Protein AF-A0A7H8J3D9-F1 (afdb_monomer)

Radius of gyration: 27.72 Å; Cα contacts (8 Å, |Δi|>4): 534; chains: 1; bounding box: 99×54×52 Å

Solvent-accessible surface area (backbone atoms only — not comparable to full-atom values): 15890 Å² total; per-residue (Å²): 130,86,87,78,90,86,88,86,89,82,89,83,82,89,87,87,91,86,90,86,82,91,79,92,74,83,78,74,76,79,81,71,72,76,77,73,76,80,74,81,46,65,36,34,67,53,35,40,74,48,38,51,74,49,56,79,69,60,81,36,54,57,26,36,16,42,33,37,72,86,79,69,31,38,29,58,33,73,80,68,76,42,60,32,26,47,38,47,52,58,54,48,51,51,24,46,46,47,52,28,53,76,71,73,50,77,80,49,74,64,56,49,53,28,50,49,41,21,52,20,69,60,34,66,68,34,41,54,49,51,35,56,74,42,62,36,43,70,33,40,37,51,35,26,60,64,51,66,21,86,67,40,47,53,12,71,97,78,39,57,41,54,17,33,29,31,42,65,33,52,44,34,51,50,45,34,39,76,46,85,93,36,81,47,50,72,67,50,17,51,50,54,49,52,36,26,54,54,45,39,79,94,57,63,62,28,47,45,65,37,24,78,50,79,70,89,30,32,26,44,37,53,14,59,46,70,38,91,90,74,67,23,18,30,29,30,21,36,34,41,30,29,36,94,95,38,47,32,42,42,30,32,44,33,38,52,17,81,39,65,68,59,23,45,53,51,35,21,52,51,33,31,33,42,48,53,43,47,51,49,58,72,70,70,57,100,78,123

Secondary structure (DSSP, 8-state):
---------------------------------PPPPPPP-B-HHHHHHHHHHHHHHHSSEEEEEEEETTT--EEEES-S-EE-TTTTHHHHHHHHHHHHHHTT-PPPHHHHHHHHHHHHS--HHHHHHHHHHTTTHHHHHHHHHHHT-SS-BPPGGG-GGG-EE-HHHHHHHHHHHHSTTSSS-HHHHHHHHHHHTT--GGG--GGGGGSSSSGGGEEEEEEEEE-TTTS-EEEEEEEEEEETTEEEEEEEEEE-BSSHHHHHHHHHHHHHHHHHHHHHHHHH-S--

Nearest PDB structures (foldseek):
  5gld-assembly1_A  TM=8.042E-01  e=4.727E-13  Burkholderia thailandensis
  4d2o-assembly1_A  TM=8.227E-01  e=1.451E-12  Citrobacter freundii
  6z24-assembly1_A  TM=7.858E-01  e=1.717E-12  Klebsiella pneumoniae
  4ye5-assembly2_B  TM=6.095E-01  e=2.087E-04  Bifidobacterium adolescentis ATCC 15703
  4ye5-assembly1_A  TM=5.599E-01  e=2.334E-04  Bifidobacterium adolescentis ATCC 15703

Mean predicted aligned error: 9.32 Å

Foldseek 3Di:
DDDDDDDDDDDDDDDDDDDDDDDDDPDPPPPPPPDPPPDQAECAVLLCVLCVVLVVPLQWAKKKWKAFPVRRHTYIDGKDKFQQFLQCLLLLLLLVQLVCVVVVHDDDPLLVVLNLCCFAVVDPVSSLVSCVVLVHFVSSVVSLVQLVQPAWGADPPRPRSRTMGINVSLVSSQCLLQHPPHSRDPVSSVSSQVSQLNHDPVQCAFLVLQAPDDRPQWGKGWGKDQDPVPRWMKTWMWIWGAHPNTIMTMTMTITGHNDRVSSRVSRSSSSNSSNVSVSCVVVPDPDD

Sequence (288 aa):
MRSQGYSRPVNGPTRSAAGGSEGGGVAREDGRRAVPPPRPRTLTGVLAQALDPVAGRSGAYFSVGLRDLRSGAVGVYGGGWYDTASIVKVGILAALLLTAQDEGRQLTAQEHAHADAMIRHSDNAAASALWRMIGGADGLDAAHRRLGLTETFGGEAGRWGLTRTTAADQLHLLSSVFEDGSALGEWSRRYIGTLMGRTADDQSWGVSAAADGTGAGFRLKNGWLPRSTTGLWDVNSIGQVTAGGRGYLVVVLSDGSPRMDTGVALVEEAARRAVAATTAALNGDAGW

pLDDT: mean 87.36, std 20.39, range [29.23, 98.94]

Structure (mmCIF, N/CA/C/O backbone):
data_AF-A0A7H8J3D9-F1
#
_entry.id   AF-A0A7H8J3D9-F1
#
loop_
_atom_site.group_PDB
_atom_site.id
_atom_site.type_symbol
_atom_site.label_atom_id
_atom_site.label_alt_id
_atom_site.label_comp_id
_atom_site.label_asym_id
_atom_site.label_entity_id
_atom_site.label_seq_id
_atom_site.pdbx_PDB_ins_code
_atom_site.Cartn_x
_atom_site.Cartn_y
_atom_site.Cartn_z
_atom_site.occupancy
_atom_site.B_iso_or_equiv
_atom_site.auth_seq_id
_atom_site.auth_comp_id
_atom_site.auth_asym_id
_atom_site.auth_atom_i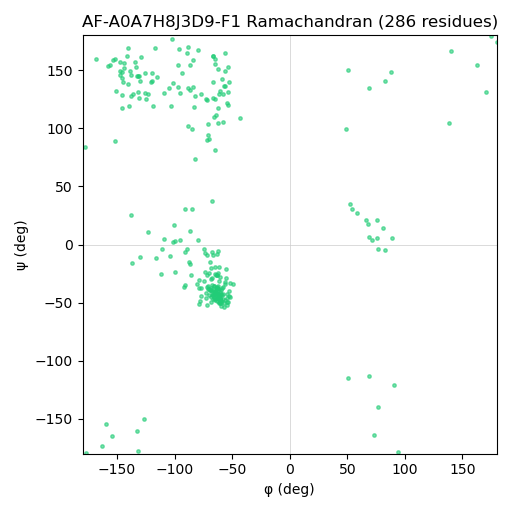d
_atom_site.pdbx_PDB_model_num
ATOM 1 N N . MET A 1 1 ? -79.640 -16.431 -2.563 1.00 42.22 1 MET A N 1
ATOM 2 C CA . MET A 1 1 ? -80.578 -16.051 -1.477 1.00 42.22 1 MET A CA 1
ATOM 3 C C . MET A 1 1 ? -80.221 -14.632 -1.025 1.00 42.22 1 MET A C 1
ATOM 5 O O . MET A 1 1 ? -79.043 -14.316 -1.049 1.00 42.22 1 MET A O 1
ATOM 9 N N . ARG A 1 2 ? -81.200 -13.714 -0.922 1.00 36.50 2 ARG A N 1
ATOM 10 C CA . ARG A 1 2 ? -81.608 -13.009 0.326 1.00 36.50 2 ARG A CA 1
ATOM 11 C C . ARG A 1 2 ? -80.418 -12.397 1.112 1.00 36.50 2 ARG A C 1
ATOM 13 O O . ARG A 1 2 ? -79.650 -13.159 1.674 1.00 36.50 2 ARG A O 1
ATOM 20 N N . SER A 1 3 ? -80.127 -11.087 0.997 1.00 33.03 3 SER A N 1
ATOM 21 C CA . SER A 1 3 ? -80.776 -9.902 1.651 1.00 33.03 3 SER A CA 1
ATOM 22 C C . SER A 1 3 ? -80.242 -9.643 3.076 1.00 33.03 3 SER A C 1
ATOM 24 O O . SER A 1 3 ? -80.068 -10.617 3.791 1.00 33.03 3 SER A O 1
ATOM 26 N N . GLN A 1 4 ? -80.007 -8.423 3.588 1.00 43.81 4 GLN A N 1
ATOM 27 C CA . GLN A 1 4 ? -80.339 -7.024 3.202 1.00 43.81 4 GLN A CA 1
ATOM 28 C C . GLN A 1 4 ? -79.237 -6.066 3.754 1.00 43.81 4 GLN A C 1
ATOM 30 O O . GLN A 1 4 ? -78.447 -6.511 4.574 1.00 43.81 4 GLN A O 1
ATOM 35 N N . GLY A 1 5 ? -79.037 -4.835 3.247 1.00 34.12 5 GLY A N 1
ATOM 36 C CA . GLY A 1 5 ? -79.581 -3.567 3.812 1.00 34.12 5 GLY A CA 1
ATOM 37 C C . GLY A 1 5 ? -78.645 -2.955 4.888 1.00 34.12 5 GLY A C 1
ATOM 38 O O . GLY A 1 5 ? -77.973 -3.710 5.569 1.00 34.12 5 GLY A O 1
ATOM 39 N N . TYR A 1 6 ? -78.501 -1.644 5.139 1.00 34.22 6 TYR A N 1
ATOM 40 C CA . TYR A 1 6 ? -79.058 -0.371 4.621 1.00 34.22 6 TYR A CA 1
ATOM 41 C C . TYR A 1 6 ? -78.155 0.770 5.218 1.00 34.22 6 TYR A C 1
ATOM 43 O O . TYR A 1 6 ? -77.504 0.511 6.223 1.00 34.22 6 TYR A O 1
ATOM 51 N N . SER A 1 7 ? -78.007 2.028 4.762 1.00 33.12 7 SER A N 1
ATOM 52 C CA . SER A 1 7 ? -78.581 2.829 3.661 1.00 33.12 7 SER A CA 1
ATOM 53 C C . SER A 1 7 ? -77.662 4.048 3.317 1.00 33.12 7 SER A C 1
ATOM 55 O O . SER A 1 7 ? -76.457 4.001 3.552 1.00 33.12 7 SER A O 1
ATOM 57 N N . ARG A 1 8 ? -78.216 5.141 2.758 1.00 37.47 8 ARG A N 1
ATOM 58 C CA . ARG A 1 8 ? -77.648 6.514 2.546 1.00 37.47 8 ARG A CA 1
ATOM 59 C C . ARG A 1 8 ? -78.723 7.550 3.033 1.00 37.47 8 ARG A C 1
ATOM 61 O O . ARG A 1 8 ? -79.592 7.061 3.758 1.00 37.47 8 ARG A O 1
ATOM 68 N N . PRO A 1 9 ? -78.806 8.880 2.709 1.00 56.19 9 PRO A N 1
ATOM 69 C CA . PRO A 1 9 ? -78.109 9.805 1.772 1.00 56.19 9 PRO A CA 1
ATOM 70 C C . PRO A 1 9 ? -77.560 11.080 2.500 1.00 56.19 9 PRO A C 1
ATOM 72 O O . PRO A 1 9 ? -77.161 10.917 3.644 1.00 56.19 9 PRO A O 1
ATOM 75 N N . VAL A 1 10 ? -77.386 12.323 1.993 1.00 40.22 10 VAL A N 1
ATOM 76 C CA . VAL A 1 10 ? -77.768 13.087 0.765 1.00 40.22 10 VAL A CA 1
ATOM 77 C C . VAL A 1 10 ? -76.778 14.256 0.509 1.00 40.22 10 VAL A C 1
ATOM 79 O O . VAL A 1 10 ? -76.265 14.789 1.479 1.00 40.22 10 VAL A O 1
ATOM 82 N N . ASN A 1 11 ? -76.648 14.690 -0.764 1.00 37.50 11 ASN A N 1
ATOM 83 C CA . ASN A 1 11 ? -76.382 16.057 -1.314 1.00 37.50 11 ASN A CA 1
ATOM 84 C C . ASN A 1 11 ? -75.197 16.922 -0.783 1.00 37.50 11 ASN A C 1
ATOM 86 O O . ASN A 1 11 ? -74.850 16.870 0.383 1.00 37.50 11 ASN A O 1
ATOM 90 N N . GLY A 1 12 ? -74.547 17.817 -1.548 1.00 32.47 12 GLY A N 1
ATOM 91 C CA . GLY A 1 12 ? -74.730 18.358 -2.917 1.00 32.47 12 GLY A CA 1
ATOM 92 C C . GLY A 1 12 ? -74.434 19.887 -2.931 1.00 32.47 12 GLY A C 1
ATOM 93 O O . GLY A 1 12 ? -74.404 20.452 -1.840 1.00 32.47 12 GLY A O 1
ATOM 94 N N . PRO A 1 13 ? -74.257 20.596 -4.078 1.00 48.72 13 PRO A N 1
ATOM 95 C CA . PRO A 1 13 ? -74.436 20.169 -5.472 1.00 48.72 13 PRO A CA 1
ATOM 96 C C . PRO A 1 13 ? -73.276 20.510 -6.459 1.00 48.72 13 PRO A C 1
ATOM 98 O O . PRO A 1 13 ? -72.247 21.079 -6.116 1.00 48.72 13 PRO A O 1
ATOM 101 N N . THR A 1 14 ? -73.519 20.146 -7.724 1.00 42.66 14 THR A N 1
ATOM 102 C CA . THR A 1 14 ? -72.814 20.466 -8.990 1.00 42.66 14 THR A CA 1
ATOM 103 C C . THR A 1 14 ? -72.691 21.985 -9.268 1.00 42.66 14 THR A C 1
ATOM 105 O O . THR A 1 14 ? -73.384 22.770 -8.630 1.00 42.66 14 THR A O 1
ATOM 108 N N . ARG A 1 15 ? -71.851 22.520 -10.178 1.00 38.22 15 ARG A N 1
ATOM 109 C CA . ARG A 1 15 ? -71.607 22.279 -11.637 1.00 38.22 15 ARG A CA 1
ATOM 110 C C . ARG A 1 15 ? -70.220 22.899 -12.022 1.00 38.22 15 ARG A C 1
ATOM 112 O O . ARG A 1 15 ? -69.532 23.338 -11.113 1.00 38.22 15 ARG A O 1
ATOM 119 N N . SER A 1 16 ? -69.692 23.009 -13.255 1.00 32.66 16 SER A N 1
ATOM 120 C CA . SER A 1 16 ? -70.135 22.791 -14.658 1.00 32.66 16 SER A CA 1
ATOM 121 C C . SER A 1 16 ? -68.910 22.472 -15.568 1.00 32.66 16 SER A C 1
ATOM 123 O O . SER A 1 16 ? -67.843 22.187 -15.033 1.00 32.66 16 SER A O 1
ATOM 125 N N . ALA A 1 17 ? -69.011 22.545 -16.912 1.00 40.81 17 ALA A N 1
ATOM 126 C CA . ALA A 1 17 ? -67.871 22.379 -17.844 1.00 40.81 17 ALA A CA 1
ATOM 127 C C . ALA A 1 17 ? -67.942 23.246 -19.132 1.00 40.81 17 ALA A C 1
ATOM 129 O O . ALA A 1 17 ? -69.032 23.432 -19.669 1.00 40.81 17 ALA A O 1
ATOM 130 N N . ALA A 1 18 ? -66.776 23.735 -19.596 1.00 36.62 18 ALA A N 1
ATOM 131 C CA . ALA A 1 18 ? -66.371 24.303 -20.912 1.00 36.62 18 ALA A CA 1
ATOM 132 C C . ALA A 1 18 ? -65.040 25.083 -20.692 1.00 36.62 18 ALA A C 1
ATOM 134 O O . ALA A 1 18 ? -64.805 25.526 -19.572 1.00 36.62 18 ALA A O 1
ATOM 135 N N . GLY A 1 19 ? -64.117 25.314 -21.635 1.00 31.08 19 GLY A N 1
ATOM 136 C CA . GLY A 1 19 ? -64.020 24.924 -23.049 1.00 31.08 19 GLY A CA 1
ATOM 137 C C . GLY A 1 19 ? -63.501 26.095 -23.906 1.00 31.08 19 GLY A C 1
ATOM 138 O O . GLY A 1 19 ? -64.270 27.013 -24.163 1.00 31.08 19 GLY A O 1
ATOM 139 N N . GLY A 1 20 ? -62.232 26.092 -24.344 1.00 29.23 20 GLY A N 1
ATOM 140 C CA . GLY A 1 20 ? -61.677 27.193 -25.156 1.00 29.23 20 GLY A CA 1
ATOM 141 C C . GLY A 1 20 ? -60.155 27.155 -25.374 1.00 29.23 20 GLY A C 1
ATOM 142 O O . GLY A 1 20 ? -59.387 26.978 -24.440 1.00 29.23 20 GLY A O 1
ATOM 143 N N . SER A 1 21 ? -59.764 27.317 -26.632 1.00 34.72 21 SER A N 1
ATOM 144 C CA . SER A 1 21 ? -58.439 27.263 -27.270 1.00 34.72 21 SER A CA 1
ATOM 145 C C . SER A 1 21 ? -57.360 28.281 -26.842 1.00 34.72 21 SER A C 1
ATOM 147 O O . SER A 1 21 ? -57.658 29.448 -26.623 1.00 34.72 21 SER A O 1
ATOM 149 N N . GLU A 1 22 ? -56.105 27.825 -26.973 1.00 37.34 22 GLU A N 1
ATOM 150 C CA . GLU A 1 22 ? -54.900 28.546 -27.449 1.00 37.34 22 GLU A CA 1
ATOM 151 C C . GLU A 1 22 ? -54.238 29.683 -26.634 1.00 37.34 22 GLU A C 1
ATOM 153 O O . GLU A 1 22 ? -54.844 30.642 -26.171 1.00 37.34 22 GLU A O 1
ATOM 158 N N . GLY A 1 23 ? -52.903 29.586 -26.559 1.00 33.09 23 GLY A N 1
ATOM 159 C CA . GLY A 1 23 ? -51.984 30.563 -25.969 1.00 33.09 23 GLY A CA 1
ATOM 160 C C . GLY A 1 23 ? -50.534 30.095 -26.143 1.00 33.09 23 GLY A C 1
ATOM 161 O O . GLY A 1 23 ? -49.986 29.417 -25.277 1.00 33.09 23 GLY A O 1
ATOM 162 N N . GLY A 1 24 ? -49.930 30.378 -27.302 1.00 38.84 24 GLY A N 1
ATOM 163 C CA . GLY A 1 24 ? -48.660 29.778 -27.733 1.00 38.84 24 GLY A CA 1
ATOM 164 C C . GLY A 1 24 ? -47.419 30.257 -26.969 1.00 38.84 24 GLY A C 1
ATOM 165 O O . GLY A 1 24 ? -46.748 31.195 -27.394 1.00 38.84 24 GLY A O 1
ATOM 166 N N . GLY A 1 25 ? -47.062 29.573 -25.880 1.00 33.00 25 GLY A N 1
ATOM 167 C CA . GLY A 1 25 ? -45.778 29.745 -25.196 1.00 33.00 25 GLY A CA 1
ATOM 168 C C . GLY A 1 25 ? -44.674 28.900 -25.836 1.00 33.00 25 GLY A C 1
ATOM 169 O O . GLY A 1 25 ? -44.570 27.710 -25.550 1.00 33.00 25 GLY A O 1
ATOM 170 N N . VAL A 1 26 ? -43.826 29.502 -26.679 1.00 38.72 26 VAL A N 1
ATOM 171 C CA . VAL A 1 26 ? -42.667 28.805 -27.270 1.00 38.72 26 VAL A CA 1
ATOM 172 C C . VAL A 1 26 ? -41.606 28.566 -26.195 1.00 38.72 26 VAL A C 1
ATOM 174 O O . VAL A 1 26 ? -40.760 29.425 -25.931 1.00 38.72 26 VAL A O 1
ATOM 177 N N . ALA A 1 27 ? -41.642 27.383 -25.582 1.00 41.09 27 ALA A N 1
ATOM 178 C CA . ALA A 1 27 ? -40.568 26.893 -24.733 1.00 41.09 27 ALA A CA 1
ATOM 179 C C . ALA A 1 27 ? -39.294 26.750 -25.578 1.00 41.09 27 ALA A C 1
ATOM 181 O O . ALA A 1 27 ? -39.157 25.830 -26.382 1.00 41.09 27 ALA A O 1
ATOM 182 N N . ARG A 1 28 ? -38.359 27.690 -25.414 1.00 38.91 28 ARG A N 1
ATOM 183 C CA . ARG A 1 28 ? -37.012 27.554 -25.967 1.00 38.91 28 ARG A CA 1
ATOM 184 C C . ARG A 1 28 ? -36.293 26.478 -25.165 1.00 38.91 28 ARG A C 1
ATOM 186 O O . ARG A 1 28 ? -35.852 26.747 -24.050 1.00 38.91 28 ARG A O 1
ATOM 193 N N . GLU A 1 29 ? -36.167 25.285 -25.736 1.00 43.03 29 GLU A N 1
ATOM 194 C CA . GLU A 1 29 ? -35.159 24.330 -25.287 1.00 43.03 29 GLU A CA 1
ATOM 195 C C . GLU A 1 29 ? -33.790 25.009 -25.431 1.00 43.03 29 GLU A C 1
ATOM 197 O O . GLU A 1 29 ? -33.300 25.223 -26.541 1.00 43.03 29 GLU A O 1
ATOM 202 N N . ASP A 1 30 ? -33.194 25.423 -24.309 1.00 45.97 30 ASP A N 1
ATOM 203 C CA . ASP A 1 30 ? -31.831 25.949 -24.295 1.00 45.97 30 ASP A CA 1
ATOM 204 C C . ASP A 1 30 ? -30.894 24.769 -24.569 1.00 45.97 30 ASP A C 1
ATOM 206 O O . ASP A 1 30 ? -30.521 24.027 -23.659 1.00 45.97 30 ASP A O 1
ATOM 210 N N . GLY A 1 31 ? -30.608 24.555 -25.860 1.00 41.53 31 GLY A N 1
ATOM 211 C CA . GLY A 1 31 ? -29.957 23.384 -26.457 1.00 41.53 31 GLY A CA 1
ATOM 212 C C . GLY A 1 31 ? -28.488 23.186 -26.080 1.00 41.53 31 GLY A C 1
ATOM 213 O O . GLY A 1 31 ? -27.677 22.760 -26.905 1.00 41.53 31 GLY A O 1
ATOM 214 N N . ARG A 1 32 ? -28.132 23.477 -24.827 1.00 50.28 32 ARG A N 1
ATOM 215 C CA . ARG A 1 32 ? -26.870 23.126 -24.183 1.00 50.28 32 ARG A CA 1
ATOM 216 C C . ARG A 1 32 ? -26.787 21.613 -24.063 1.00 50.28 32 ARG A C 1
ATOM 218 O O . ARG A 1 32 ? -27.044 21.038 -23.007 1.00 50.28 32 ARG A O 1
ATOM 225 N N . ARG A 1 33 ? -26.395 20.973 -25.166 1.00 45.38 33 ARG A N 1
ATOM 226 C CA . ARG A 1 33 ? -25.902 19.596 -25.197 1.00 45.38 33 ARG A CA 1
ATOM 227 C C . ARG A 1 33 ? -24.958 19.422 -24.012 1.00 45.38 33 ARG A C 1
ATOM 229 O O . ARG A 1 33 ? -23.878 20.012 -24.014 1.00 45.38 33 ARG A O 1
ATOM 236 N N . ALA A 1 34 ? -25.389 18.658 -23.008 1.00 45.72 34 ALA A N 1
ATOM 237 C CA . ALA A 1 34 ? -24.606 18.449 -21.801 1.00 45.72 34 ALA A CA 1
ATOM 238 C C . ALA A 1 34 ? -23.216 17.958 -22.212 1.00 45.72 34 ALA A C 1
ATOM 240 O O . ALA A 1 34 ? -23.093 16.944 -22.906 1.00 45.72 34 ALA A O 1
ATOM 241 N N . VAL A 1 35 ? -22.181 18.717 -21.844 1.00 47.09 35 VAL A N 1
ATOM 242 C CA . VAL A 1 35 ? -20.800 18.302 -22.084 1.00 47.09 35 VAL A CA 1
ATOM 243 C C . VAL A 1 35 ? -20.621 17.012 -21.285 1.00 47.09 35 VAL A C 1
ATOM 245 O O . VAL A 1 35 ? -20.805 17.052 -20.065 1.00 47.09 35 VAL A O 1
ATOM 248 N N . PRO A 1 36 ? -20.348 15.861 -21.931 1.00 47.59 36 PRO A N 1
ATOM 249 C CA . PRO A 1 36 ? -20.134 14.631 -21.188 1.00 47.59 36 PRO A CA 1
ATOM 250 C C . PRO A 1 36 ? -18.954 14.856 -20.234 1.00 47.59 36 PRO A C 1
ATOM 252 O O . PRO A 1 36 ? -18.003 15.544 -20.624 1.00 47.59 36 PRO A O 1
ATOM 255 N N . PRO A 1 37 ? -18.994 14.313 -19.003 1.00 47.91 37 PRO A N 1
ATOM 256 C CA . PRO A 1 37 ? -17.885 14.471 -18.072 1.00 47.91 37 PRO A CA 1
ATOM 257 C C . PRO A 1 37 ? -16.584 14.025 -18.758 1.00 47.91 37 PRO A C 1
ATOM 259 O O . PRO A 1 37 ? -16.610 13.045 -19.517 1.00 47.91 37 PRO A O 1
ATOM 262 N N . PRO A 1 38 ? -15.465 14.746 -18.550 1.00 50.72 38 PRO A N 1
ATOM 263 C CA . PRO A 1 38 ? -14.202 14.405 -19.190 1.00 50.72 38 PRO A CA 1
ATOM 264 C C . PRO A 1 38 ? -13.873 12.944 -18.889 1.00 50.72 38 PRO A C 1
ATOM 266 O O . PRO A 1 38 ? -13.983 12.499 -17.744 1.00 50.72 38 PRO A O 1
ATOM 269 N N . ARG A 1 39 ? -13.519 12.182 -19.931 1.00 50.75 39 ARG A N 1
ATOM 270 C CA . ARG A 1 39 ? -13.188 10.762 -19.772 1.00 50.75 39 ARG A CA 1
ATOM 271 C C . ARG A 1 39 ? -12.055 10.634 -18.744 1.00 50.75 39 ARG A C 1
ATOM 273 O O . ARG A 1 39 ? -11.106 11.416 -18.831 1.00 50.75 39 ARG A O 1
ATOM 280 N N . PRO A 1 40 ? -12.117 9.677 -17.799 1.00 57.53 40 PRO A N 1
ATOM 281 C CA . PRO A 1 40 ? -11.026 9.462 -16.860 1.00 57.53 40 PRO A CA 1
ATOM 282 C C . PRO A 1 40 ? -9.716 9.240 -17.618 1.00 57.53 40 PRO A C 1
ATOM 284 O O . PRO A 1 40 ? -9.620 8.321 -18.434 1.00 57.53 40 PRO A O 1
ATOM 287 N N . ARG A 1 41 ? -8.711 10.085 -17.363 1.00 71.50 41 ARG A N 1
ATOM 288 C CA . ARG A 1 41 ? -7.375 9.905 -17.940 1.00 71.50 41 ARG A CA 1
ATOM 289 C C . ARG A 1 41 ? -6.773 8.632 -17.362 1.00 71.50 41 ARG A C 1
ATOM 291 O O . ARG A 1 41 ? -6.460 8.570 -16.173 1.00 71.50 41 ARG A O 1
ATOM 298 N N . THR A 1 42 ? -6.648 7.609 -18.201 1.00 86.62 42 THR A N 1
ATOM 299 C CA . THR A 1 42 ? -6.043 6.339 -17.806 1.00 86.62 42 THR A CA 1
ATOM 300 C C . THR A 1 42 ? -4.531 6.389 -17.982 1.00 86.62 42 THR A C 1
ATOM 302 O O . THR A 1 42 ? -4.025 6.809 -19.020 1.00 86.62 42 THR A O 1
ATOM 305 N N . LEU A 1 43 ? -3.804 5.941 -16.961 1.00 92.81 43 LEU A N 1
ATOM 306 C CA . LEU A 1 43 ? -2.345 5.856 -16.985 1.00 92.81 43 LEU A CA 1
ATOM 307 C C . LEU A 1 43 ? -1.848 4.511 -17.537 1.00 92.81 43 LEU A C 1
ATOM 309 O O . LEU A 1 43 ? -0.648 4.338 -17.707 1.00 92.81 43 LEU A O 1
ATOM 313 N N . THR A 1 44 ? -2.736 3.559 -17.850 1.00 92.31 44 THR A N 1
ATOM 314 C CA . THR A 1 44 ? -2.374 2.179 -18.223 1.00 92.31 44 THR A CA 1
ATOM 315 C C . THR A 1 44 ? -1.374 2.103 -19.385 1.00 92.31 44 THR A C 1
ATOM 317 O O . THR A 1 44 ? -0.405 1.355 -19.297 1.00 92.31 44 THR A O 1
ATOM 320 N N . GLY A 1 45 ? -1.536 2.919 -20.435 1.00 94.12 45 GLY A N 1
ATOM 321 C CA . GLY A 1 45 ? -0.578 2.968 -21.552 1.00 94.12 45 GLY A CA 1
ATOM 322 C C . GLY A 1 45 ? 0.791 3.553 -21.171 1.00 94.12 45 GLY A C 1
ATOM 323 O O . GLY A 1 45 ? 1.821 3.049 -21.611 1.00 94.12 45 GLY A O 1
ATOM 324 N N . VAL A 1 46 ? 0.805 4.569 -20.300 1.00 96.19 46 VAL A N 1
ATOM 325 C CA . VAL A 1 46 ? 2.030 5.195 -19.767 1.00 96.19 46 VAL A CA 1
ATOM 326 C C . VAL A 1 46 ? 2.791 4.211 -18.874 1.00 96.19 46 VAL A C 1
ATOM 328 O O . VAL A 1 46 ? 4.010 4.090 -18.977 1.00 96.19 46 VAL A O 1
ATOM 331 N N . LEU A 1 47 ? 2.067 3.470 -18.029 1.00 98.06 47 LEU A N 1
ATOM 332 C CA . LEU A 1 47 ? 2.637 2.433 -17.173 1.00 98.06 47 LEU A CA 1
ATOM 333 C C . LEU A 1 47 ? 3.199 1.271 -18.002 1.00 98.06 47 LEU A C 1
ATOM 335 O O . LEU A 1 47 ? 4.329 0.867 -17.748 1.00 98.06 47 LEU A O 1
ATOM 339 N N . ALA A 1 48 ? 2.478 0.787 -19.020 1.00 97.38 48 ALA A N 1
ATOM 340 C CA . ALA A 1 48 ? 2.969 -0.269 -19.910 1.00 97.38 48 ALA A CA 1
ATOM 341 C C . ALA A 1 48 ? 4.291 0.120 -20.589 1.00 97.38 48 ALA A C 1
ATOM 343 O O . ALA A 1 48 ? 5.308 -0.546 -20.391 1.00 97.38 48 ALA A O 1
ATOM 344 N N . GLN A 1 49 ? 4.329 1.280 -21.258 1.00 97.25 49 GLN A N 1
ATOM 345 C CA . GLN A 1 49 ? 5.540 1.788 -21.912 1.00 97.25 49 GLN A CA 1
ATOM 346 C C . GLN A 1 49 ? 6.736 1.926 -20.947 1.00 97.25 49 GLN A C 1
ATOM 348 O O . GLN A 1 49 ? 7.885 1.720 -21.341 1.00 97.25 49 GLN A O 1
ATOM 353 N N . ALA A 1 50 ? 6.482 2.264 -19.679 1.00 98.06 50 ALA A N 1
ATOM 354 C CA . ALA A 1 50 ? 7.516 2.407 -18.658 1.00 98.06 50 ALA A CA 1
ATOM 355 C C . ALA A 1 50 ? 8.010 1.067 -18.074 1.00 98.06 50 ALA A C 1
ATOM 357 O O . ALA A 1 50 ? 9.172 0.982 -17.657 1.00 98.06 50 ALA A O 1
ATOM 358 N N . LEU A 1 51 ? 7.146 0.044 -18.022 1.00 98.62 51 LEU A N 1
ATOM 359 C CA . LEU A 1 51 ? 7.334 -1.178 -17.230 1.00 98.62 51 LEU A CA 1
ATOM 360 C C . LEU A 1 51 ? 7.567 -2.449 -18.060 1.00 98.62 51 LEU A C 1
ATOM 362 O O . LEU A 1 51 ? 8.268 -3.335 -17.574 1.00 98.62 51 LEU A O 1
ATOM 366 N N . ASP A 1 52 ? 7.110 -2.523 -19.314 1.00 98.25 52 ASP A N 1
ATOM 367 C CA . ASP A 1 52 ? 7.381 -3.663 -20.208 1.00 98.25 52 ASP A CA 1
ATOM 368 C C . ASP A 1 52 ? 8.884 -3.999 -20.340 1.00 98.25 52 ASP A C 1
ATOM 370 O O . ASP A 1 52 ? 9.244 -5.179 -20.252 1.00 98.25 52 ASP A O 1
ATOM 374 N N . PRO A 1 53 ? 9.813 -3.018 -20.431 1.00 98.12 53 PRO A N 1
ATOM 375 C CA . PRO A 1 53 ? 11.245 -3.315 -20.423 1.00 98.12 53 PRO A CA 1
ATOM 376 C C . PRO A 1 53 ? 11.737 -3.957 -19.117 1.00 98.12 53 PRO A C 1
ATOM 378 O O . PRO A 1 53 ? 12.763 -4.636 -19.131 1.00 98.12 53 PRO A O 1
ATOM 381 N N . VAL A 1 54 ? 11.062 -3.707 -17.987 1.00 98.06 54 VAL A N 1
ATOM 382 C CA . VAL A 1 54 ? 11.373 -4.296 -16.671 1.00 98.06 54 VAL A CA 1
ATOM 383 C C . VAL A 1 54 ? 10.853 -5.729 -16.615 1.00 98.06 54 VAL A C 1
ATOM 385 O O . VAL A 1 54 ? 11.613 -6.639 -16.282 1.00 98.06 54 VAL A O 1
ATOM 388 N N . ALA A 1 55 ? 9.596 -5.947 -17.017 1.00 96.88 55 ALA A N 1
ATOM 389 C CA . ALA A 1 55 ? 8.985 -7.273 -17.095 1.00 96.88 55 ALA A CA 1
ATOM 390 C C . ALA A 1 55 ? 9.845 -8.227 -17.935 1.00 96.88 55 ALA A C 1
ATOM 392 O O . ALA A 1 55 ? 10.253 -9.274 -17.432 1.00 96.88 55 ALA A O 1
ATOM 393 N N . GLY A 1 56 ? 10.260 -7.796 -19.133 1.00 95.06 56 GLY A N 1
ATOM 394 C CA . GLY A 1 56 ? 11.089 -8.579 -20.057 1.00 95.06 56 GLY A CA 1
ATOM 395 C C . GLY A 1 56 ? 12.497 -8.971 -19.573 1.00 95.06 56 GLY A C 1
ATOM 396 O O . GLY A 1 56 ? 13.172 -9.717 -20.277 1.00 95.06 56 GLY A O 1
ATOM 397 N N . ARG A 1 57 ? 12.959 -8.500 -18.403 1.00 95.62 57 ARG A N 1
ATOM 398 C CA . ARG A 1 57 ? 14.269 -8.875 -17.816 1.00 95.62 57 ARG A CA 1
ATOM 399 C C . ARG A 1 57 ? 14.234 -9.317 -16.349 1.00 95.62 57 ARG A C 1
ATOM 401 O O . ARG A 1 57 ? 15.252 -9.766 -15.837 1.00 95.62 57 ARG A O 1
ATOM 408 N N . SER A 1 58 ? 13.110 -9.129 -15.663 1.00 91.44 58 SER A N 1
ATOM 409 C CA . SER A 1 58 ? 12.994 -9.319 -14.210 1.00 91.44 58 SER A CA 1
ATOM 410 C C . SER A 1 58 ? 13.132 -10.778 -13.759 1.00 91.44 58 SER A C 1
ATOM 412 O O . SER A 1 58 ? 13.661 -11.035 -12.681 1.00 91.44 58 SER A O 1
ATOM 414 N N . GLY A 1 59 ? 12.639 -11.726 -14.565 1.00 91.19 59 GLY A N 1
ATOM 415 C CA . GLY A 1 59 ? 12.508 -13.135 -14.178 1.00 91.19 59 GLY A CA 1
ATOM 416 C C . GLY A 1 59 ? 11.451 -13.401 -13.093 1.00 91.19 59 GLY A C 1
ATOM 417 O O . GLY A 1 59 ? 11.357 -14.528 -12.619 1.00 91.19 59 GLY A O 1
ATOM 418 N N . ALA A 1 60 ? 10.668 -12.387 -12.711 1.00 95.56 60 ALA A N 1
ATOM 419 C CA . ALA A 1 60 ? 9.700 -12.414 -11.619 1.00 95.56 60 ALA A CA 1
ATOM 420 C C . ALA A 1 60 ? 8.416 -11.678 -12.038 1.00 95.56 60 ALA A C 1
ATOM 422 O O . ALA A 1 60 ? 8.456 -10.738 -12.833 1.00 95.56 60 ALA A O 1
ATOM 423 N N . TYR A 1 61 ? 7.265 -12.086 -11.511 1.00 97.75 61 TYR A N 1
ATOM 424 C CA . TYR A 1 61 ? 5.991 -11.448 -11.835 1.00 97.75 61 TYR A CA 1
ATOM 425 C C . TYR A 1 61 ? 5.788 -10.222 -10.954 1.00 97.75 61 TYR A C 1
ATOM 427 O O . TYR A 1 61 ? 5.972 -10.296 -9.742 1.00 97.75 61 TYR A O 1
ATOM 435 N N . PHE A 1 62 ? 5.342 -9.106 -11.529 1.00 98.75 62 PHE A N 1
ATOM 436 C CA . PHE A 1 62 ? 4.960 -7.931 -10.751 1.00 98.75 62 PHE A CA 1
ATOM 437 C C . PHE A 1 62 ? 3.770 -7.194 -11.365 1.00 98.75 62 PHE A C 1
ATOM 439 O O . PHE A 1 62 ? 3.516 -7.283 -12.566 1.00 98.75 62 PHE A O 1
ATOM 446 N N . SER A 1 63 ? 3.055 -6.453 -10.523 1.00 98.88 63 SER A N 1
ATOM 447 C CA . SER A 1 63 ? 1.974 -5.551 -10.917 1.00 98.88 63 SER A CA 1
ATOM 448 C C . SER A 1 63 ? 2.159 -4.194 -10.248 1.00 98.88 63 SER A C 1
ATOM 450 O O . SER A 1 63 ? 2.620 -4.118 -9.108 1.00 98.88 63 SER A O 1
ATOM 452 N N . VAL A 1 64 ? 1.789 -3.121 -10.948 1.00 98.88 64 VAL A N 1
ATOM 453 C CA . VAL A 1 64 ? 1.889 -1.740 -10.452 1.00 98.88 64 VAL A CA 1
ATOM 454 C C . VAL A 1 64 ? 0.532 -1.065 -10.535 1.00 98.88 64 VAL A C 1
ATOM 456 O O . VAL A 1 64 ? -0.051 -1.000 -11.611 1.00 98.88 64 VAL A O 1
ATOM 459 N N . GLY A 1 65 ? 0.047 -0.520 -9.425 1.00 98.69 65 GLY A N 1
ATOM 460 C CA . GLY A 1 65 ? -1.073 0.419 -9.408 1.00 98.69 65 GLY A CA 1
ATOM 461 C C . GLY A 1 65 ? -0.556 1.835 -9.169 1.00 98.69 65 GLY A C 1
ATOM 462 O O . GLY A 1 65 ? 0.275 2.035 -8.283 1.00 98.69 65 GLY A O 1
ATOM 463 N N . LEU A 1 66 ? -1.037 2.824 -9.925 1.00 98.38 66 LEU A N 1
ATOM 464 C CA . LEU A 1 66 ? -0.674 4.227 -9.710 1.00 98.38 66 LEU A CA 1
ATOM 465 C C . LEU A 1 66 ? -1.868 5.171 -9.904 1.00 98.38 66 LEU A C 1
ATOM 467 O O . LEU A 1 66 ? -2.631 5.026 -10.861 1.00 98.38 66 LEU A O 1
ATOM 471 N N . ARG A 1 67 ? -2.001 6.166 -9.014 1.00 98.00 67 ARG A N 1
ATOM 472 C CA . ARG A 1 67 ? -2.997 7.248 -9.105 1.00 98.00 67 ARG A CA 1
ATOM 473 C C . ARG A 1 67 ? -2.389 8.619 -8.787 1.00 98.00 67 ARG A C 1
ATOM 475 O O . ARG A 1 67 ? -1.768 8.776 -7.741 1.00 98.00 67 ARG A O 1
ATOM 482 N N . ASP A 1 68 ? -2.596 9.616 -9.649 1.00 97.06 68 ASP A N 1
ATOM 483 C CA . ASP A 1 68 ? -2.222 11.025 -9.414 1.00 97.06 68 ASP A CA 1
ATOM 484 C C . ASP A 1 68 ? -3.306 11.733 -8.589 1.00 97.06 68 ASP A C 1
ATOM 486 O O . ASP A 1 68 ? -4.447 11.876 -9.027 1.00 97.06 68 ASP A O 1
ATOM 490 N N . LEU A 1 69 ? -2.948 12.209 -7.394 1.00 95.81 69 LEU A N 1
ATOM 491 C CA . LEU A 1 69 ? -3.879 12.840 -6.448 1.00 95.81 69 LEU A CA 1
ATOM 492 C C . LEU A 1 69 ? -4.322 14.255 -6.865 1.00 95.81 69 LEU A C 1
ATOM 494 O O . LEU A 1 69 ? -5.184 14.835 -6.212 1.00 95.81 69 LEU A O 1
ATOM 498 N N . ARG A 1 70 ? -3.744 14.836 -7.927 1.00 93.62 70 ARG A N 1
ATOM 499 C CA . ARG A 1 70 ? -4.114 16.174 -8.425 1.00 93.62 70 ARG A CA 1
ATOM 500 C C . ARG A 1 70 ? -5.221 16.119 -9.482 1.00 93.62 70 ARG A C 1
ATOM 502 O O . ARG A 1 70 ? -6.036 17.031 -9.555 1.00 93.62 70 ARG A O 1
ATOM 509 N N . SER A 1 71 ? -5.223 15.085 -10.318 1.00 92.94 71 SER A N 1
ATOM 510 C CA . SER A 1 71 ? -6.128 14.920 -11.465 1.00 92.94 71 SER A CA 1
ATOM 511 C C . SER A 1 71 ? -7.064 13.716 -11.352 1.00 92.94 71 SER A C 1
ATOM 513 O O . SER A 1 71 ? -7.977 13.587 -12.165 1.00 92.94 71 SER A O 1
ATOM 515 N N . GLY A 1 72 ? -6.835 12.818 -10.388 1.00 93.50 72 GLY A N 1
ATOM 516 C CA . GLY A 1 72 ? -7.557 11.550 -10.264 1.00 93.50 72 GLY A CA 1
ATOM 517 C C . GLY A 1 72 ? -7.201 10.522 -11.346 1.00 93.50 72 GLY A C 1
ATOM 518 O O . GLY A 1 72 ? -7.809 9.453 -11.381 1.00 93.50 72 GLY A O 1
ATOM 519 N N . ALA A 1 73 ? -6.234 10.821 -12.224 1.00 95.62 73 ALA A N 1
ATOM 520 C CA . ALA A 1 73 ? -5.778 9.907 -13.266 1.00 95.62 73 ALA A CA 1
ATOM 521 C C . ALA A 1 73 ? -5.212 8.624 -12.642 1.00 95.62 73 ALA A C 1
ATOM 523 O O . ALA A 1 73 ? -4.413 8.688 -11.706 1.00 95.62 73 ALA A O 1
ATOM 524 N N . VAL A 1 74 ? -5.628 7.466 -13.158 1.00 96.69 74 VAL A N 1
ATOM 525 C CA . VAL A 1 74 ? -5.352 6.150 -12.562 1.00 96.69 74 VAL A CA 1
ATOM 526 C C . VAL A 1 74 ? -4.976 5.125 -13.627 1.00 96.69 74 VAL A C 1
ATOM 528 O O . VAL A 1 74 ? -5.484 5.155 -14.750 1.00 96.69 74 VAL A O 1
ATOM 531 N N . GLY A 1 75 ? -4.084 4.200 -13.290 1.00 96.69 75 GLY A N 1
ATOM 532 C CA . GLY A 1 75 ? -3.746 3.062 -14.137 1.00 96.69 75 GLY A CA 1
ATOM 533 C C . GLY A 1 75 ? -3.235 1.879 -13.328 1.00 96.69 75 GLY A C 1
ATOM 534 O O . GLY A 1 75 ? -2.765 2.031 -12.199 1.00 96.69 75 GLY A O 1
ATOM 535 N N . VAL A 1 76 ? -3.323 0.702 -13.940 1.00 97.88 76 VAL A N 1
ATOM 536 C CA . VAL A 1 76 ? -2.751 -0.544 -13.426 1.00 97.88 76 VAL A CA 1
ATOM 537 C C . VAL A 1 76 ? -1.946 -1.203 -14.544 1.00 97.88 76 VAL A C 1
ATOM 539 O O . VAL A 1 76 ? -2.351 -1.174 -15.705 1.00 97.88 76 VAL A O 1
ATOM 542 N N . TYR A 1 77 ? -0.804 -1.775 -14.181 1.00 98.38 77 TYR A N 1
ATOM 543 C CA . TYR A 1 77 ? 0.053 -2.610 -15.012 1.00 98.38 77 TYR A CA 1
ATOM 544 C C . TYR A 1 77 ? 0.186 -3.999 -14.384 1.00 98.38 77 TYR A C 1
ATOM 546 O O . TYR A 1 77 ? 0.200 -4.116 -13.157 1.00 98.38 77 TYR A O 1
ATOM 554 N N . GLY A 1 78 ? 0.328 -5.029 -15.218 1.00 96.62 78 GLY A N 1
ATOM 555 C CA . GLY A 1 78 ? 0.268 -6.423 -14.785 1.00 96.62 78 GLY A CA 1
ATOM 556 C C . GLY A 1 78 ? -1.161 -6.863 -14.444 1.00 96.62 78 GLY A C 1
ATOM 557 O O . GLY A 1 78 ? -2.140 -6.222 -14.830 1.00 96.62 78 GLY A O 1
ATOM 558 N N . GLY A 1 79 ? -1.277 -7.982 -13.737 1.00 94.31 79 GLY A N 1
ATOM 559 C CA . GLY A 1 79 ? -2.540 -8.544 -13.271 1.00 94.31 79 GLY A CA 1
ATOM 560 C C . GLY A 1 79 ? -2.331 -9.843 -12.491 1.00 94.31 79 GLY A C 1
ATOM 561 O O . GLY A 1 79 ? -1.220 -10.369 -12.429 1.00 94.31 79 GLY A O 1
ATOM 562 N N . GLY A 1 80 ? -3.413 -10.367 -11.915 1.00 94.88 80 GLY A N 1
ATOM 563 C CA . GLY A 1 80 ? -3.389 -11.548 -11.048 1.00 94.88 80 GLY A CA 1
ATOM 564 C C . GLY A 1 80 ? -3.284 -11.215 -9.556 1.00 94.88 80 GLY A C 1
ATOM 565 O O . GLY A 1 80 ? -3.290 -10.049 -9.151 1.00 94.88 80 GLY A O 1
ATOM 566 N N . TRP A 1 81 ? -3.224 -12.270 -8.742 1.00 97.31 81 TRP A N 1
ATOM 567 C CA . TRP A 1 81 ? -3.190 -12.188 -7.281 1.00 97.31 81 TRP A CA 1
ATOM 568 C C . TRP A 1 81 ? -1.785 -12.380 -6.727 1.00 97.31 81 TRP A C 1
ATOM 570 O O . TRP A 1 81 ? -1.073 -13.295 -7.132 1.00 97.31 81 TRP A O 1
ATOM 580 N N . TYR A 1 82 ? -1.451 -11.573 -5.724 1.00 98.06 82 TYR A N 1
ATOM 581 C CA . TYR A 1 82 ? -0.212 -11.653 -4.958 1.00 98.06 82 TYR A CA 1
ATOM 582 C C . TYR A 1 82 ? -0.544 -11.906 -3.489 1.00 98.06 82 TYR A C 1
ATOM 584 O O . TYR A 1 82 ? -1.491 -11.317 -2.954 1.00 98.06 82 TYR A O 1
ATOM 592 N N . ASP A 1 83 ? 0.241 -12.750 -2.822 1.00 97.75 83 ASP A N 1
ATOM 593 C CA . ASP A 1 83 ? 0.163 -12.897 -1.371 1.00 97.75 83 ASP A CA 1
ATOM 594 C C . ASP A 1 83 ? 0.758 -11.617 -0.731 1.00 97.75 83 ASP A C 1
ATOM 596 O O . ASP A 1 83 ? 1.868 -11.175 -1.032 1.00 97.75 83 ASP A O 1
ATOM 600 N N . THR A 1 84 ? -0.025 -10.957 0.121 1.00 98.19 84 THR A N 1
ATOM 601 C CA . THR A 1 84 ? 0.234 -9.596 0.643 1.00 98.19 84 THR A CA 1
ATOM 602 C C . THR A 1 84 ? 1.477 -9.461 1.530 1.00 98.19 84 THR A C 1
ATOM 604 O O . THR A 1 84 ? 2.027 -8.359 1.669 1.00 98.19 84 THR A O 1
ATOM 607 N N . ALA A 1 85 ? 1.913 -10.539 2.179 1.00 97.75 85 ALA A N 1
ATOM 608 C CA . ALA A 1 85 ? 2.890 -10.513 3.260 1.00 97.75 85 ALA A CA 1
ATOM 609 C C . ALA A 1 85 ? 2.514 -9.480 4.346 1.00 97.75 85 ALA A C 1
ATOM 611 O O . ALA A 1 85 ? 1.504 -9.633 5.023 1.00 97.75 85 ALA A O 1
ATOM 612 N N . SER A 1 86 ? 3.305 -8.420 4.549 1.00 98.38 86 SER A N 1
ATOM 613 C CA . SER A 1 86 ? 3.038 -7.404 5.587 1.00 98.38 86 SER A CA 1
ATOM 614 C C . SER A 1 86 ? 2.282 -6.149 5.124 1.00 98.38 86 SER A C 1
ATOM 616 O O . SER A 1 86 ? 2.067 -5.273 5.963 1.00 98.38 86 SER A O 1
ATOM 618 N N . ILE A 1 87 ? 1.833 -6.036 3.864 1.00 98.81 87 ILE A N 1
ATOM 619 C CA . ILE A 1 87 ? 1.030 -4.865 3.437 1.00 98.81 87 ILE A CA 1
ATOM 620 C C . ILE A 1 87 ? -0.411 -4.925 3.973 1.00 98.81 87 ILE A C 1
ATOM 622 O O . ILE A 1 87 ? -0.969 -3.898 4.355 1.00 98.81 87 ILE A O 1
ATOM 626 N N . VAL A 1 88 ? -0.965 -6.136 4.141 1.00 98.75 88 VAL A N 1
ATOM 627 C CA . VAL A 1 88 ? -2.300 -6.392 4.730 1.00 98.75 88 VAL A CA 1
ATOM 628 C C . VAL A 1 88 ? -2.483 -5.780 6.120 1.00 98.75 88 VAL A C 1
ATOM 630 O O . VAL A 1 88 ? -3.605 -5.506 6.527 1.00 98.75 88 VAL A O 1
ATOM 633 N N . LYS A 1 89 ? -1.393 -5.479 6.835 1.00 98.88 89 LYS A N 1
ATOM 634 C CA . LYS A 1 89 ? -1.419 -4.763 8.118 1.00 98.88 89 LYS A CA 1
ATOM 635 C C . LYS A 1 89 ? -2.136 -3.404 8.025 1.00 98.88 89 LYS A C 1
ATOM 637 O O . LYS A 1 89 ? -2.763 -2.994 8.997 1.00 98.88 89 LYS A O 1
ATOM 642 N N . VAL A 1 90 ? -2.129 -2.749 6.857 1.00 98.88 90 VAL A N 1
ATOM 643 C CA . VAL A 1 90 ? -2.946 -1.547 6.594 1.00 98.88 90 VAL A CA 1
ATOM 644 C C . VAL A 1 90 ? -4.444 -1.889 6.589 1.00 98.88 90 VAL A C 1
ATOM 646 O O . VAL A 1 90 ? -5.225 -1.195 7.233 1.00 98.88 90 VAL A O 1
ATOM 649 N N . GLY A 1 91 ? -4.838 -2.995 5.947 1.00 98.69 91 GLY A N 1
ATOM 650 C CA . GLY A 1 91 ? -6.210 -3.518 5.957 1.00 98.69 91 GLY A CA 1
ATOM 651 C C . GLY A 1 91 ? -6.676 -3.979 7.344 1.00 98.69 91 GLY A C 1
ATOM 652 O O . GLY A 1 91 ? -7.793 -3.667 7.740 1.00 98.69 91 GLY A O 1
ATOM 653 N N . ILE A 1 92 ? -5.805 -4.626 8.130 1.00 98.88 92 ILE A N 1
ATOM 654 C CA . ILE A 1 92 ? -6.088 -5.018 9.526 1.00 98.88 92 ILE A CA 1
ATOM 655 C C . ILE A 1 92 ? -6.376 -3.781 10.388 1.00 98.88 92 ILE A C 1
ATOM 657 O O . ILE A 1 92 ? -7.337 -3.772 11.156 1.00 98.88 92 ILE A O 1
ATOM 661 N N . LEU A 1 93 ? -5.574 -2.718 10.247 1.00 98.94 93 LEU A N 1
ATOM 662 C CA . LEU A 1 93 ? -5.813 -1.467 10.967 1.00 98.94 93 LEU A CA 1
ATOM 663 C C . LEU A 1 93 ? -7.085 -0.756 10.480 1.00 98.94 93 LEU A C 1
ATOM 665 O O . LEU A 1 93 ? -7.841 -0.240 11.298 1.00 98.94 93 LEU A O 1
ATOM 669 N N . ALA A 1 94 ? -7.350 -0.755 9.171 1.00 98.88 94 ALA A N 1
ATOM 670 C CA . ALA A 1 94 ? -8.583 -0.204 8.617 1.00 98.88 94 ALA A CA 1
ATOM 671 C C . ALA A 1 94 ? -9.828 -0.947 9.136 1.00 98.88 94 ALA A C 1
ATOM 673 O O . ALA A 1 94 ? -10.787 -0.298 9.544 1.00 98.88 94 ALA A O 1
ATOM 674 N N . ALA A 1 95 ? -9.795 -2.281 9.204 1.00 98.81 95 ALA A N 1
ATOM 675 C CA . ALA A 1 95 ? -10.865 -3.097 9.777 1.00 98.81 95 ALA A CA 1
ATOM 676 C C . ALA A 1 95 ? -11.124 -2.746 11.252 1.00 98.81 95 ALA A C 1
ATOM 678 O O . ALA A 1 95 ? -12.258 -2.449 11.619 1.00 98.81 95 ALA A O 1
ATOM 679 N N . LEU A 1 96 ? -10.068 -2.675 12.069 1.00 98.88 96 LEU A N 1
ATOM 680 C CA . LEU A 1 96 ? -10.148 -2.289 13.483 1.00 98.88 96 LEU A CA 1
ATOM 681 C C . LEU A 1 96 ? -10.775 -0.898 13.679 1.00 98.88 96 LEU A C 1
ATOM 683 O O . LEU A 1 96 ? -11.599 -0.695 14.570 1.00 98.88 96 LEU A O 1
ATOM 687 N N . LEU A 1 97 ? -10.394 0.061 12.833 1.00 98.88 97 LEU A N 1
ATOM 688 C CA . LEU A 1 97 ? -10.912 1.428 12.871 1.00 98.88 97 LEU A CA 1
ATOM 689 C C . LEU A 1 97 ? -12.369 1.517 12.405 1.00 98.88 97 LEU A C 1
ATOM 691 O O . LEU A 1 97 ? -13.132 2.286 12.982 1.00 98.88 97 LEU A O 1
ATOM 695 N N . LEU A 1 98 ? -12.775 0.717 11.416 1.00 98.75 98 LEU A N 1
ATOM 696 C CA . LEU A 1 98 ? -14.177 0.591 11.013 1.00 98.75 98 LEU A CA 1
ATOM 697 C C . LEU A 1 98 ? -15.033 -0.020 12.134 1.00 98.75 98 LEU A C 1
ATOM 699 O O . LEU A 1 98 ? -16.115 0.493 12.401 1.00 98.75 98 LEU A O 1
ATOM 703 N N . THR A 1 99 ? -14.541 -1.046 12.836 1.00 98.50 99 THR A N 1
ATOM 704 C CA . THR A 1 99 ? -15.226 -1.614 14.010 1.00 98.50 99 THR A CA 1
ATOM 705 C C . THR A 1 99 ? -15.389 -0.572 15.119 1.00 98.50 99 THR A C 1
ATOM 707 O O . THR A 1 99 ? -16.506 -0.339 15.571 1.00 98.50 99 THR A O 1
ATOM 710 N N . ALA A 1 100 ? -14.315 0.125 15.504 1.00 98.50 100 ALA A N 1
ATOM 711 C CA . ALA A 1 100 ? -14.384 1.159 16.540 1.00 98.50 100 ALA A CA 1
ATOM 712 C C . ALA A 1 100 ? -15.305 2.338 16.152 1.00 98.50 100 ALA A C 1
ATOM 714 O O . ALA A 1 100 ? -16.010 2.869 17.010 1.00 98.50 100 ALA A O 1
ATOM 715 N N . GLN A 1 101 ? -15.341 2.715 14.865 1.00 98.06 101 GLN A N 1
ATOM 716 C CA . GLN A 1 101 ? -16.284 3.704 14.326 1.00 98.06 101 GLN A CA 1
ATOM 717 C C . GLN A 1 101 ? -17.747 3.267 14.481 1.00 98.06 101 GLN A C 1
ATOM 719 O O . GLN A 1 101 ? -18.558 4.059 14.957 1.00 98.06 101 GLN A O 1
ATOM 724 N N . ASP A 1 102 ? -18.086 2.037 14.081 1.00 97.75 102 ASP A N 1
ATOM 725 C CA . ASP A 1 102 ? -19.457 1.510 14.161 1.00 97.75 102 ASP A CA 1
ATOM 726 C C . ASP A 1 102 ? -19.921 1.355 15.620 1.00 97.75 102 ASP A C 1
ATOM 728 O O . ASP A 1 102 ? -21.079 1.612 15.944 1.00 97.75 102 ASP A O 1
ATOM 732 N N . GLU A 1 103 ? -18.998 0.986 16.513 1.00 98.00 103 GLU A N 1
ATOM 733 C CA . GLU A 1 103 ? -19.197 0.913 17.967 1.00 98.00 103 GLU A CA 1
ATOM 734 C C . GLU A 1 103 ? -19.232 2.300 18.647 1.00 98.00 103 GLU A C 1
ATOM 736 O O . GLU A 1 103 ? -19.457 2.394 19.854 1.00 98.00 103 GLU A O 1
ATOM 741 N N . GLY A 1 104 ? -19.002 3.389 17.900 1.00 97.81 104 GLY A N 1
ATOM 742 C CA . GLY A 1 104 ? -19.024 4.765 18.406 1.00 97.81 104 GLY A CA 1
ATOM 743 C C . GLY A 1 104 ? -17.906 5.100 19.402 1.00 97.81 104 GLY A C 1
ATOM 744 O O . GLY A 1 104 ? -18.048 6.041 20.186 1.00 97.81 104 GLY A O 1
ATOM 745 N N . ARG A 1 105 ? -16.802 4.339 19.401 1.00 97.56 105 ARG A N 1
ATOM 746 C CA . ARG A 1 105 ? -15.718 4.431 20.392 1.00 97.56 105 ARG A CA 1
ATOM 747 C C . ARG A 1 105 ? -14.378 4.852 19.789 1.00 97.56 105 ARG A C 1
ATOM 749 O O . ARG A 1 105 ? -14.166 4.861 18.581 1.00 97.56 105 ARG A O 1
ATOM 756 N N . GLN A 1 106 ? -13.433 5.157 20.672 1.00 96.88 106 GLN A N 1
ATOM 757 C CA . GLN A 1 106 ? -12.018 5.296 20.323 1.00 96.88 106 GLN A CA 1
ATOM 758 C C . GLN A 1 106 ? -11.290 3.945 20.437 1.00 96.88 106 GLN A C 1
ATOM 760 O O . GLN A 1 106 ? -11.785 2.998 21.061 1.00 96.88 106 GLN A O 1
ATOM 765 N N . LEU A 1 107 ? -10.090 3.865 19.855 1.00 98.38 107 LEU A N 1
ATOM 766 C CA . LEU A 1 107 ? -9.175 2.760 20.129 1.00 98.38 107 LEU A CA 1
ATOM 767 C C . LEU A 1 107 ? -8.688 2.828 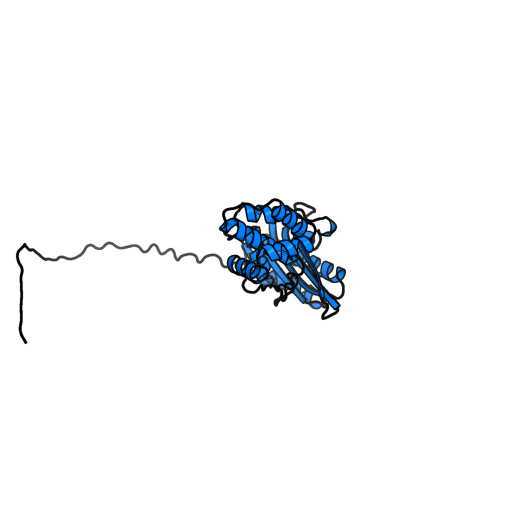21.583 1.00 98.38 107 LEU A C 1
ATOM 769 O O . LEU A 1 107 ? -8.367 3.892 22.113 1.00 98.38 107 LEU A O 1
ATOM 773 N N . THR A 1 108 ? -8.601 1.669 22.220 1.00 98.56 108 THR A N 1
ATOM 774 C CA . THR A 1 108 ? -7.961 1.492 23.524 1.00 98.56 108 THR A CA 1
ATOM 775 C C . THR A 1 108 ? -6.452 1.729 23.434 1.00 98.56 108 THR A C 1
ATOM 777 O O . THR A 1 108 ? -5.840 1.627 22.369 1.00 98.56 108 THR A O 1
ATOM 780 N N . ALA A 1 109 ? -5.808 1.967 24.581 1.00 98.44 109 ALA A N 1
ATOM 781 C CA . ALA A 1 109 ? -4.350 2.069 24.657 1.00 98.44 109 ALA A CA 1
ATOM 782 C C . ALA A 1 109 ? -3.629 0.812 24.118 1.00 98.44 109 ALA A C 1
ATOM 784 O O . ALA A 1 109 ? -2.552 0.928 23.535 1.00 98.44 109 ALA A O 1
ATOM 785 N N . GLN A 1 110 ? -4.231 -0.377 24.262 1.00 98.50 110 GLN A N 1
ATOM 786 C CA . GLN A 1 110 ? -3.682 -1.626 23.729 1.00 98.50 110 GLN A CA 1
ATOM 787 C C . GLN A 1 110 ? -3.801 -1.706 22.200 1.00 98.50 110 GLN A C 1
ATOM 789 O O . GLN A 1 110 ? -2.821 -2.032 21.531 1.00 98.50 110 GLN A O 1
ATOM 794 N N . GLU A 1 111 ? -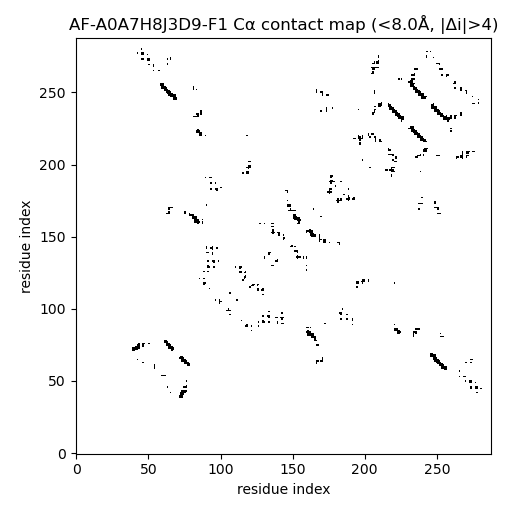4.967 -1.378 21.638 1.00 98.81 111 GLU A N 1
ATOM 795 C CA . GLU A 1 111 ? -5.162 -1.304 20.183 1.00 98.81 111 GLU A CA 1
ATOM 796 C C . GLU A 1 111 ? -4.214 -0.276 19.550 1.00 98.81 111 GLU A C 1
ATOM 798 O O . GLU A 1 111 ? -3.572 -0.574 18.545 1.00 98.81 111 GLU A O 1
ATOM 803 N N . HIS A 1 112 ? -4.045 0.892 20.181 1.00 98.69 112 HIS A N 1
ATOM 804 C CA . HIS A 1 112 ? -3.080 1.910 19.764 1.00 98.69 112 HIS A CA 1
ATOM 805 C C . HIS A 1 112 ? -1.625 1.414 19.793 1.00 98.69 112 HIS A C 1
ATOM 807 O O . HIS A 1 112 ? -0.893 1.622 18.823 1.00 98.69 112 HIS A O 1
ATOM 813 N N . ALA A 1 113 ? -1.199 0.744 20.870 1.00 98.69 113 ALA A N 1
ATOM 814 C CA . ALA A 1 113 ? 0.158 0.206 20.987 1.00 98.69 113 ALA A CA 1
ATOM 815 C C . ALA A 1 113 ? 0.433 -0.902 19.955 1.00 98.69 113 ALA A C 1
ATOM 817 O O . ALA A 1 113 ? 1.501 -0.933 19.340 1.00 98.69 113 ALA A O 1
ATOM 818 N N . HIS A 1 114 ? -0.540 -1.787 19.715 1.00 98.88 114 HIS A N 1
ATOM 819 C CA . HIS A 1 114 ? -0.424 -2.804 18.673 1.00 98.88 114 HIS A CA 1
ATOM 820 C C . HIS A 1 114 ? -0.434 -2.194 17.264 1.00 98.88 114 HIS A C 1
ATOM 822 O O . HIS A 1 114 ? 0.342 -2.637 16.422 1.00 98.88 114 HIS A O 1
ATOM 828 N N . ALA A 1 115 ? -1.249 -1.171 16.996 1.00 98.81 115 ALA A N 1
ATOM 829 C CA . ALA A 1 115 ? -1.292 -0.502 15.695 1.00 98.81 115 ALA A CA 1
ATOM 830 C C . ALA A 1 115 ? 0.036 0.200 15.360 1.00 98.81 115 ALA A C 1
ATOM 832 O O . ALA A 1 115 ? 0.539 0.058 14.244 1.00 98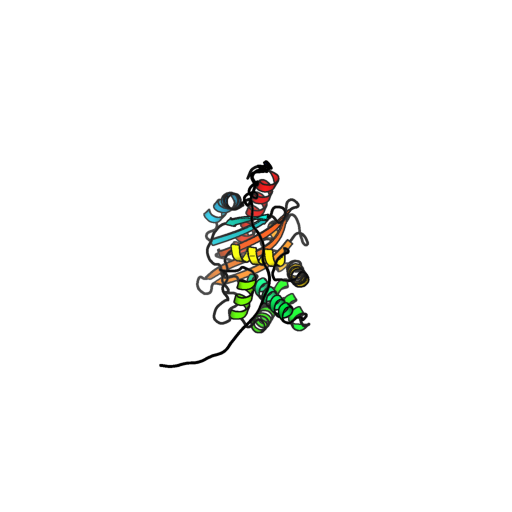.81 115 ALA A O 1
ATOM 833 N N . ASP A 1 116 ? 0.630 0.900 16.332 1.00 98.56 116 ASP A N 1
ATOM 834 C CA . ASP A 1 116 ? 1.925 1.571 16.180 1.00 98.56 116 ASP A CA 1
ATOM 835 C C . ASP A 1 116 ? 3.042 0.568 15.831 1.00 98.56 116 ASP A C 1
ATOM 837 O O . ASP A 1 116 ? 3.675 0.692 14.778 1.00 98.56 116 ASP A O 1
ATOM 841 N N . ALA A 1 117 ? 3.197 -0.495 16.631 1.00 98.50 117 ALA A N 1
ATOM 842 C CA . ALA A 1 117 ? 4.178 -1.555 16.388 1.00 98.50 117 ALA A CA 1
ATOM 843 C C . ALA A 1 117 ? 3.934 -2.303 15.059 1.00 98.50 117 ALA A C 1
ATOM 845 O O . ALA A 1 117 ? 4.868 -2.536 14.285 1.00 98.50 117 ALA A O 1
ATOM 846 N N . MET A 1 118 ? 2.675 -2.643 14.759 1.00 98.69 118 MET A N 1
ATOM 847 C CA . MET A 1 118 ? 2.286 -3.361 13.543 1.00 98.69 118 MET A CA 1
ATOM 848 C C . MET A 1 118 ? 2.605 -2.568 12.270 1.00 98.69 118 MET A C 1
ATOM 850 O O . MET A 1 118 ? 3.123 -3.140 11.309 1.00 98.69 118 MET A O 1
ATOM 854 N N . ILE A 1 119 ? 2.281 -1.273 12.216 1.00 98.62 119 ILE A N 1
ATOM 855 C CA . ILE A 1 119 ? 2.504 -0.478 11.002 1.00 98.62 119 ILE A CA 1
ATOM 856 C C . ILE A 1 119 ? 3.971 -0.062 10.891 1.00 98.62 119 ILE A C 1
ATOM 858 O O . ILE A 1 119 ? 4.590 -0.308 9.854 1.00 98.62 119 ILE A O 1
ATOM 862 N N . ARG A 1 120 ? 4.540 0.532 11.948 1.00 97.12 120 ARG A N 1
ATOM 863 C CA . ARG A 1 120 ? 5.836 1.225 11.875 1.00 97.12 120 ARG A CA 1
ATOM 864 C C . ARG A 1 120 ? 7.035 0.284 11.893 1.00 97.12 120 ARG A C 1
ATOM 866 O O . ARG A 1 120 ? 8.002 0.528 11.177 1.00 97.12 120 ARG A O 1
ATOM 873 N N . HIS A 1 121 ? 6.944 -0.787 12.681 1.00 96.94 121 HIS A N 1
ATOM 874 C CA . HIS A 1 121 ? 7.997 -1.793 12.864 1.00 96.94 121 HIS A CA 1
ATOM 875 C C . HIS A 1 121 ? 7.643 -3.143 12.222 1.00 96.94 121 HIS A C 1
ATOM 877 O O . HIS A 1 121 ? 8.384 -4.112 12.346 1.00 96.94 121 HIS A O 1
ATOM 883 N N . SER A 1 122 ? 6.510 -3.221 11.511 1.00 97.50 122 SER A N 1
ATOM 884 C CA . SER A 1 122 ? 6.016 -4.455 10.894 1.00 97.50 122 SER A CA 1
ATOM 885 C C . SER A 1 122 ? 5.786 -5.602 11.896 1.00 97.50 122 SER A C 1
ATOM 887 O O . SER A 1 122 ? 5.853 -6.764 11.499 1.00 97.50 122 SER A O 1
ATOM 889 N N . ASP A 1 123 ? 5.493 -5.321 13.171 1.00 98.25 123 ASP A N 1
ATOM 890 C CA . ASP A 1 123 ? 5.427 -6.361 14.207 1.00 98.25 123 ASP A CA 1
ATOM 891 C C . ASP A 1 123 ? 4.344 -7.427 13.923 1.00 98.25 123 ASP A C 1
ATOM 893 O O . ASP A 1 123 ? 3.183 -7.125 13.625 1.00 98.25 123 ASP A O 1
ATOM 897 N N . ASN A 1 124 ? 4.741 -8.702 14.001 1.00 98.00 124 ASN A N 1
ATOM 898 C CA . ASN A 1 124 ? 3.894 -9.851 13.672 1.00 98.00 124 ASN A CA 1
ATOM 899 C C . ASN A 1 124 ? 3.022 -10.330 14.845 1.00 98.00 124 ASN A C 1
ATOM 901 O O . ASN A 1 124 ? 1.962 -10.914 14.610 1.00 98.00 124 ASN A O 1
ATOM 905 N N . ALA A 1 125 ? 3.434 -10.099 16.094 1.00 98.38 125 ALA A N 1
ATOM 906 C CA . ALA A 1 125 ? 2.667 -10.474 17.280 1.00 98.38 125 ALA A CA 1
ATOM 907 C C . ALA A 1 125 ? 1.509 -9.489 17.505 1.00 98.38 125 ALA A C 1
ATOM 909 O O . ALA A 1 125 ? 0.371 -9.917 17.702 1.00 98.38 125 ALA A O 1
ATOM 910 N N . ALA A 1 126 ? 1.781 -8.190 17.366 1.00 98.69 126 ALA A N 1
ATOM 911 C CA . ALA A 1 126 ? 0.804 -7.112 17.340 1.00 98.69 126 ALA A CA 1
ATOM 912 C C . ALA A 1 126 ? -0.189 -7.275 16.179 1.00 98.69 126 ALA A C 1
ATOM 914 O O . ALA A 1 126 ? -1.397 -7.229 16.404 1.00 98.69 126 ALA A O 1
ATOM 915 N N . ALA A 1 127 ? 0.293 -7.578 14.965 1.00 98.56 127 ALA A N 1
ATOM 916 C CA . ALA A 1 127 ? -0.587 -7.895 13.837 1.00 98.56 127 ALA A CA 1
ATOM 917 C C . ALA A 1 127 ? -1.497 -9.091 14.126 1.00 98.56 127 ALA A C 1
ATOM 919 O O . ALA A 1 127 ? -2.695 -9.028 13.878 1.00 98.56 127 ALA A O 1
ATOM 920 N N . SER A 1 128 ? -0.953 -10.157 14.719 1.00 98.12 128 SER A N 1
ATOM 921 C CA . SER A 1 128 ? -1.735 -11.342 15.085 1.00 98.12 128 SER A CA 1
ATOM 922 C C . SER A 1 128 ? -2.707 -11.087 16.247 1.00 98.12 128 SER A C 1
ATOM 924 O O . SER A 1 128 ? -3.710 -11.788 16.361 1.00 98.12 128 SER A O 1
ATOM 926 N N . ALA A 1 129 ? -2.440 -10.102 17.112 1.00 98.50 129 ALA A N 1
ATOM 927 C CA . ALA A 1 129 ? -3.371 -9.656 18.146 1.00 98.50 129 ALA A CA 1
ATOM 928 C C . ALA A 1 129 ? -4.549 -8.885 17.535 1.00 98.50 129 ALA A C 1
ATOM 930 O O . ALA A 1 129 ? -5.695 -9.279 17.749 1.00 98.50 129 ALA A O 1
ATOM 931 N N . LEU A 1 130 ? -4.273 -7.871 16.706 1.00 98.69 130 LEU A N 1
ATOM 932 C CA . LEU A 1 130 ? -5.311 -7.099 16.015 1.00 98.69 130 LEU A CA 1
ATOM 933 C C . LEU A 1 130 ? -6.124 -7.964 15.044 1.00 98.69 130 LEU A C 1
ATOM 935 O O . LEU A 1 130 ? -7.342 -7.840 15.004 1.00 98.69 130 LEU A O 1
ATOM 939 N N . TRP A 1 131 ? -5.485 -8.915 14.353 1.00 98.06 131 TRP A N 1
ATOM 940 C CA . TRP A 1 131 ? -6.153 -9.933 13.532 1.00 98.06 131 TRP A CA 1
ATOM 941 C C . TRP A 1 131 ? -7.243 -10.684 14.301 1.00 98.06 131 TRP A C 1
ATOM 943 O O . TRP A 1 131 ? -8.343 -10.868 13.792 1.00 98.06 131 TRP A O 1
ATOM 953 N N . ARG A 1 132 ? -6.966 -11.098 15.544 1.00 97.38 132 ARG A N 1
ATOM 954 C CA . ARG A 1 132 ? -7.966 -11.768 16.389 1.00 97.38 132 ARG A CA 1
ATOM 955 C C . ARG A 1 132 ? -9.044 -10.802 16.882 1.00 97.38 132 ARG A C 1
ATOM 957 O O . ARG A 1 132 ? -10.198 -11.204 16.950 1.00 97.38 132 ARG A O 1
ATOM 964 N N . MET A 1 133 ? -8.688 -9.552 17.190 1.00 97.69 133 MET A N 1
ATOM 965 C CA . MET A 1 133 ? -9.646 -8.523 17.621 1.00 97.69 133 MET A CA 1
ATOM 966 C C . MET A 1 133 ? -10.671 -8.183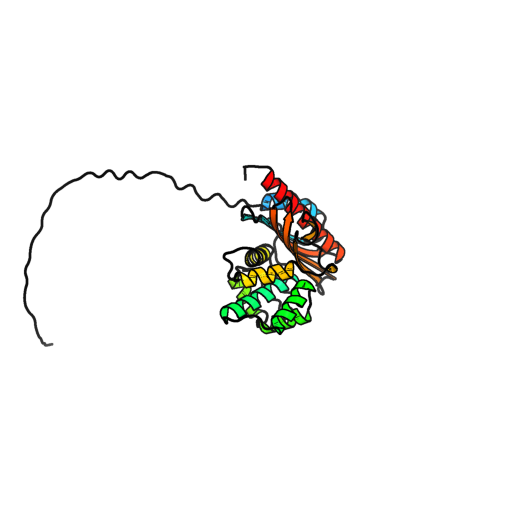 16.529 1.00 97.69 133 MET A C 1
ATOM 968 O O . MET A 1 133 ? -11.841 -8.016 16.847 1.00 97.69 133 MET A O 1
ATOM 972 N N . ILE A 1 134 ? -10.271 -8.163 15.251 1.00 97.62 134 ILE A N 1
ATOM 973 C CA . ILE A 1 134 ? -11.193 -7.937 14.120 1.00 97.62 134 ILE A CA 1
ATOM 974 C C . ILE A 1 134 ? -11.989 -9.190 13.710 1.00 97.62 134 ILE A C 1
ATOM 976 O O . ILE A 1 134 ? -12.706 -9.146 12.719 1.00 97.62 134 ILE A O 1
ATOM 980 N N . GLY A 1 135 ? -11.864 -10.321 14.417 1.00 96.38 135 GLY A N 1
ATOM 981 C CA . GLY A 1 135 ? -12.539 -11.578 14.056 1.00 96.38 135 GLY A CA 1
ATOM 982 C C . GLY A 1 135 ? -11.847 -12.402 12.959 1.00 96.38 135 GLY A C 1
ATOM 983 O O . GLY A 1 135 ? -12.430 -13.344 12.433 1.00 96.38 135 GLY A O 1
ATOM 984 N N . GLY A 1 136 ? -10.592 -12.098 12.622 1.00 95.94 136 GLY A N 1
ATOM 985 C CA . GLY A 1 136 ? -9.800 -12.847 11.646 1.00 95.94 136 GLY A CA 1
ATOM 986 C C . GLY A 1 136 ? -10.176 -12.554 10.192 1.00 95.94 136 GLY A C 1
ATOM 987 O O . GLY A 1 136 ? -10.409 -11.404 9.822 1.00 95.94 136 GLY A O 1
ATOM 988 N N . ALA A 1 137 ? -10.199 -13.601 9.359 1.00 95.88 137 ALA A N 1
ATOM 989 C CA . ALA A 1 137 ? -10.423 -13.475 7.918 1.00 95.88 137 ALA A CA 1
ATOM 990 C C . ALA A 1 137 ? -11.810 -12.897 7.592 1.00 95.88 137 ALA A C 1
ATOM 992 O O . ALA A 1 137 ? -11.896 -11.948 6.822 1.00 95.88 137 ALA A O 1
ATOM 993 N N . ASP A 1 138 ? -12.871 -13.386 8.242 1.00 95.50 138 ASP A N 1
ATOM 994 C CA . ASP A 1 138 ? -14.252 -12.955 7.977 1.00 95.50 138 ASP A CA 1
ATOM 995 C C . ASP A 1 138 ? -14.455 -11.447 8.204 1.00 95.50 138 ASP A C 1
ATOM 997 O O . ASP A 1 138 ? -15.177 -10.787 7.450 1.00 95.50 138 ASP A O 1
ATOM 1001 N N . GLY A 1 139 ? -13.798 -10.895 9.231 1.00 97.00 139 GLY A N 1
ATOM 1002 C CA . GLY A 1 139 ? -13.841 -9.472 9.564 1.00 97.00 139 GLY A CA 1
ATOM 1003 C C . GLY A 1 139 ? -12.913 -8.608 8.710 1.00 97.00 139 GLY A C 1
ATOM 1004 O O . GLY A 1 139 ? -13.296 -7.494 8.345 1.00 97.00 139 GLY A O 1
ATOM 1005 N N . LEU A 1 140 ? -11.747 -9.129 8.303 1.00 97.88 140 LEU A N 1
ATOM 1006 C CA . LEU A 1 140 ? -10.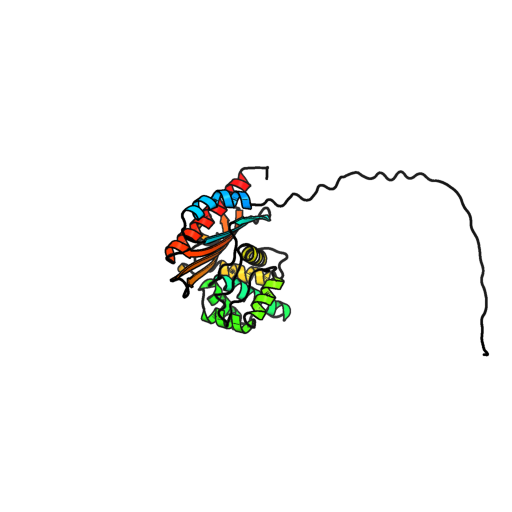934 -8.488 7.266 1.00 97.88 140 LEU A CA 1
ATOM 1007 C C . LEU A 1 140 ? -11.729 -8.388 5.955 1.00 97.88 140 LEU A C 1
ATOM 1009 O O . LEU A 1 140 ? -11.837 -7.305 5.388 1.00 97.88 140 LEU A O 1
ATOM 1013 N N . ASP A 1 141 ? -12.354 -9.478 5.515 1.00 96.88 141 ASP A N 1
ATOM 1014 C CA . ASP A 1 141 ? -13.128 -9.514 4.275 1.00 96.88 141 ASP A CA 1
ATOM 1015 C C . ASP A 1 141 ? -14.415 -8.674 4.379 1.00 96.88 141 ASP A C 1
ATOM 1017 O O . ASP A 1 141 ? -14.870 -8.095 3.390 1.00 96.88 141 ASP A O 1
ATOM 1021 N N . ALA A 1 142 ? -14.999 -8.532 5.576 1.00 97.06 142 ALA A N 1
ATOM 1022 C CA . ALA A 1 142 ? -16.076 -7.572 5.825 1.00 97.06 142 ALA A CA 1
ATOM 1023 C C . ALA A 1 142 ? -15.607 -6.114 5.674 1.00 97.06 142 ALA A C 1
ATOM 1025 O O . ALA A 1 142 ? -16.324 -5.303 5.081 1.00 97.06 142 ALA A O 1
ATOM 1026 N N . ALA A 1 143 ? -14.402 -5.785 6.147 1.00 98.06 143 ALA A N 1
ATOM 1027 C CA . ALA A 1 143 ? -13.792 -4.479 5.922 1.00 98.06 143 ALA A CA 1
ATOM 1028 C C . ALA A 1 143 ? -13.436 -4.263 4.441 1.00 98.06 143 ALA A C 1
ATOM 1030 O O . ALA A 1 143 ? -13.772 -3.217 3.893 1.00 98.06 143 ALA A O 1
ATOM 1031 N N . HIS A 1 144 ? -12.855 -5.257 3.760 1.00 97.56 144 HIS A N 1
ATOM 1032 C CA . HIS A 1 144 ? -12.565 -5.210 2.322 1.00 97.56 144 HIS A CA 1
ATOM 1033 C C . HIS A 1 144 ? -13.818 -4.881 1.500 1.00 97.56 144 HIS A C 1
ATOM 1035 O O . HIS A 1 144 ? -13.814 -3.906 0.747 1.00 97.56 144 HIS A O 1
ATOM 1041 N N . ARG A 1 145 ? -14.934 -5.587 1.738 1.00 96.88 145 ARG A N 1
ATOM 1042 C CA . ARG A 1 145 ? -16.222 -5.300 1.079 1.00 96.88 145 ARG A CA 1
ATOM 1043 C C . ARG A 1 145 ? -16.721 -3.869 1.323 1.00 96.88 145 ARG A C 1
ATOM 1045 O O . ARG A 1 145 ? -17.276 -3.268 0.409 1.00 96.88 145 ARG A O 1
ATOM 1052 N N . ARG A 1 146 ? -16.509 -3.296 2.517 1.00 97.00 146 ARG A N 1
ATOM 1053 C CA . ARG A 1 146 ? -16.862 -1.891 2.832 1.00 97.00 146 ARG A CA 1
ATOM 1054 C C . ARG A 1 146 ? -15.932 -0.857 2.194 1.00 97.00 146 ARG A C 1
ATOM 1056 O O . ARG A 1 146 ? -16.340 0.288 2.030 1.00 97.00 146 ARG A O 1
ATOM 1063 N N . LEU A 1 147 ? -14.705 -1.249 1.861 1.00 97.38 147 LEU A N 1
ATOM 1064 C CA . LEU A 1 147 ? -13.668 -0.396 1.272 1.00 97.38 147 LEU A CA 1
ATO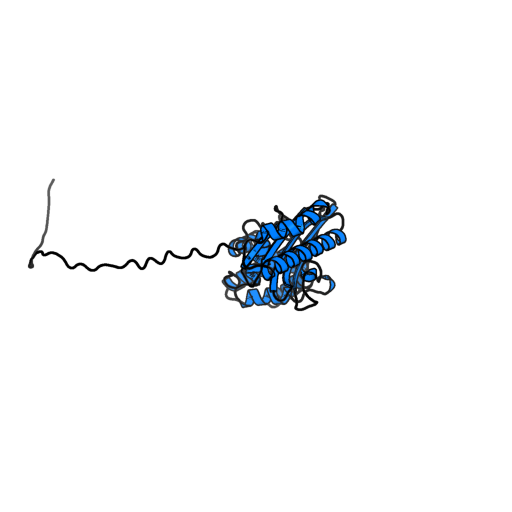M 1065 C C . LEU A 1 147 ? -13.553 -0.556 -0.256 1.00 97.38 147 LEU A C 1
ATOM 1067 O O . LEU A 1 147 ? -12.690 0.063 -0.872 1.00 97.38 147 LEU A O 1
ATOM 1071 N N . GLY A 1 148 ? -14.415 -1.370 -0.876 1.00 97.00 148 GLY A N 1
ATOM 1072 C CA . GLY A 1 148 ? -14.403 -1.613 -2.323 1.00 97.00 148 GLY A CA 1
ATOM 1073 C C . GLY A 1 148 ? -13.279 -2.539 -2.797 1.00 97.00 148 GLY A C 1
ATOM 1074 O O . GLY A 1 148 ? -12.927 -2.501 -3.973 1.00 97.00 148 GLY A O 1
ATOM 1075 N N . LEU A 1 149 ? -12.715 -3.352 -1.899 1.00 97.69 149 LEU A N 1
ATOM 1076 C CA . LEU A 1 149 ? -11.766 -4.410 -2.235 1.00 97.69 149 LEU A CA 1
ATOM 1077 C C . LEU A 1 149 ? -12.562 -5.686 -2.544 1.00 97.69 149 LEU A C 1
ATOM 1079 O O . LEU A 1 149 ? -13.097 -6.327 -1.635 1.00 97.69 149 LEU A O 1
ATOM 1083 N N . THR A 1 150 ? -12.714 -6.001 -3.831 1.00 95.06 150 THR A N 1
ATOM 1084 C CA . THR A 1 150 ? -13.555 -7.111 -4.322 1.00 95.06 150 THR A CA 1
ATOM 1085 C C . THR A 1 150 ? -12.770 -8.346 -4.761 1.00 95.06 150 THR A C 1
ATOM 1087 O O . THR A 1 150 ? -13.371 -9.390 -5.001 1.00 95.06 150 THR A O 1
ATOM 1090 N N . GLU A 1 151 ? -11.447 -8.241 -4.855 1.00 96.62 151 GLU A N 1
ATOM 1091 C CA . GLU A 1 151 ? -10.523 -9.308 -5.248 1.00 96.62 151 GLU A CA 1
ATOM 1092 C C . GLU A 1 151 ? -9.433 -9.576 -4.186 1.00 96.62 151 GLU A C 1
ATOM 1094 O O . GLU A 1 151 ? -8.474 -10.311 -4.450 1.00 96.62 151 GLU A O 1
ATOM 1099 N N . THR A 1 152 ? -9.574 -9.003 -2.984 1.00 97.00 152 THR A N 1
ATOM 1100 C CA . THR A 1 152 ? -8.716 -9.257 -1.819 1.00 97.00 152 THR A CA 1
ATOM 1101 C C . THR A 1 152 ? -9.398 -10.173 -0.801 1.00 97.00 152 THR A C 1
ATOM 1103 O O . THR A 1 152 ? -10.412 -9.809 -0.208 1.00 97.00 152 THR A O 1
ATOM 1106 N N . PHE A 1 153 ? -8.791 -11.334 -0.540 1.00 91.81 153 PHE A N 1
ATOM 1107 C CA . PHE A 1 153 ? -9.372 -12.412 0.273 1.00 91.81 153 PHE A CA 1
ATOM 1108 C C . PHE A 1 153 ? -8.441 -12.827 1.417 1.00 91.81 153 PHE A C 1
ATOM 1110 O O . PHE A 1 153 ? -7.250 -13.075 1.192 1.00 91.81 153 PHE A O 1
ATOM 1117 N N . GLY A 1 154 ? -8.984 -12.903 2.634 1.00 85.31 154 GLY A N 1
ATOM 1118 C CA . GLY A 1 154 ? -8.264 -13.200 3.871 1.00 85.31 154 GLY A CA 1
ATOM 1119 C C . GLY A 1 154 ? -7.504 -14.530 3.861 1.00 85.31 154 GLY A C 1
ATOM 1120 O O . GLY A 1 154 ? -8.004 -15.565 3.427 1.00 85.31 154 GLY A O 1
ATOM 1121 N N . GLY A 1 155 ? -6.271 -14.511 4.372 1.00 80.88 155 GLY A N 1
ATOM 1122 C CA . GLY A 1 155 ? -5.374 -15.669 4.345 1.00 80.88 155 GLY A CA 1
ATOM 1123 C C . GLY A 1 155 ? -5.857 -16.862 5.182 1.00 80.88 155 GLY A C 1
ATOM 1124 O O . GLY A 1 155 ? -6.081 -16.750 6.391 1.00 80.88 155 GLY A O 1
ATOM 1125 N N . GLU A 1 156 ? -5.954 -18.029 4.538 1.00 78.06 156 GLU A N 1
ATOM 1126 C CA . GLU A 1 156 ? -6.444 -19.280 5.128 1.00 78.06 156 GLU A CA 1
ATOM 1127 C C . GLU A 1 156 ? -5.723 -19.704 6.420 1.00 78.06 156 GLU A C 1
ATOM 1129 O O . GLU A 1 156 ? -4.526 -19.461 6.612 1.00 78.06 156 GLU A O 1
ATOM 1134 N N . ALA A 1 157 ? -6.444 -20.448 7.269 1.00 81.69 157 ALA A N 1
ATOM 1135 C CA . ALA A 1 157 ? -5.947 -21.034 8.519 1.00 81.69 157 ALA A CA 1
ATOM 1136 C C . ALA A 1 157 ? -5.265 -20.010 9.455 1.00 81.69 157 ALA A C 1
ATOM 1138 O O . ALA A 1 157 ? -4.281 -20.314 10.129 1.00 81.69 157 ALA A O 1
ATOM 1139 N N . GLY A 1 158 ? -5.777 -18.773 9.471 1.00 80.94 158 GLY A N 1
ATOM 1140 C CA . GLY A 1 158 ? -5.285 -17.681 10.316 1.00 80.94 158 GLY A CA 1
ATOM 1141 C C . GLY A 1 158 ? -3.973 -17.041 9.848 1.00 80.94 158 GLY A C 1
ATOM 1142 O O . GLY A 1 158 ? -3.437 -16.179 10.547 1.00 80.94 158 GLY A O 1
ATOM 1143 N N . ARG A 1 159 ? -3.447 -17.427 8.679 1.00 89.81 159 ARG A N 1
ATOM 1144 C CA . ARG A 1 159 ? -2.192 -16.902 8.125 1.00 89.81 159 ARG A CA 1
ATOM 1145 C C . ARG A 1 159 ? -2.450 -15.579 7.407 1.00 89.81 159 ARG A C 1
ATOM 1147 O O . ARG A 1 159 ? -2.401 -15.522 6.183 1.00 89.81 159 ARG A O 1
ATOM 1154 N N . TRP A 1 160 ? -2.689 -14.511 8.168 1.00 95.56 160 TRP A N 1
ATOM 1155 C CA . TRP A 1 160 ? -3.028 -13.180 7.640 1.00 95.56 160 TRP A CA 1
ATOM 1156 C C . TRP A 1 160 ? -2.085 -12.686 6.530 1.00 95.56 160 TRP A C 1
ATOM 1158 O O . TRP A 1 160 ? -2.553 -12.062 5.584 1.00 95.56 160 TRP A O 1
ATOM 1168 N N . GLY A 1 161 ? -0.789 -13.015 6.581 1.00 94.25 161 GLY A N 1
ATOM 1169 C CA . GLY A 1 161 ? 0.190 -12.626 5.554 1.00 94.25 161 GLY A CA 1
ATOM 1170 C C . GLY A 1 161 ? 0.064 -13.359 4.212 1.00 94.25 161 GLY A C 1
ATOM 1171 O O . GLY A 1 161 ? 0.705 -12.961 3.245 1.00 94.25 161 GLY A O 1
ATOM 1172 N N . LEU A 1 162 ? -0.772 -14.399 4.140 1.00 95.69 162 LEU A N 1
ATOM 1173 C CA . LEU A 1 162 ? -1.176 -15.082 2.906 1.00 95.69 162 LEU A CA 1
ATOM 1174 C C . LEU A 1 162 ? -2.567 -14.620 2.428 1.00 95.69 162 LEU A C 1
ATOM 1176 O O . LEU A 1 162 ? -3.200 -15.288 1.616 1.00 95.69 162 LEU A O 1
ATOM 1180 N N . THR A 1 163 ? -3.058 -13.484 2.939 1.00 97.25 163 THR A N 1
ATOM 1181 C CA . THR A 1 163 ? -4.171 -12.752 2.315 1.00 97.25 163 THR A CA 1
ATOM 1182 C C . THR A 1 163 ? -3.757 -12.400 0.894 1.00 97.25 163 THR A C 1
ATOM 1184 O O . THR A 1 163 ? -2.668 -11.854 0.698 1.00 97.25 163 THR A O 1
ATOM 1187 N N . ARG A 1 164 ? -4.604 -12.704 -0.087 1.00 97.19 164 ARG A N 1
ATOM 1188 C CA . ARG A 1 164 ? -4.347 -12.422 -1.505 1.00 97.19 164 ARG A CA 1
ATOM 1189 C C . ARG A 1 164 ? -4.939 -11.092 -1.907 1.00 97.19 164 ARG A C 1
ATOM 1191 O O . ARG A 1 164 ? -5.974 -10.723 -1.375 1.00 97.19 164 ARG A O 1
ATOM 1198 N N . THR A 1 165 ? -4.301 -10.389 -2.839 1.00 98.69 165 THR A N 1
ATOM 1199 C CA . THR A 1 165 ? -4.771 -9.097 -3.358 1.00 98.69 165 THR A CA 1
ATOM 1200 C C . THR A 1 165 ? -4.403 -8.895 -4.823 1.00 98.69 165 THR A C 1
ATOM 1202 O O . THR A 1 165 ? -3.404 -9.441 -5.289 1.00 98.69 165 THR A O 1
ATOM 1205 N N . THR A 1 166 ? -5.146 -8.033 -5.517 1.00 98.81 166 THR A N 1
ATOM 1206 C CA . THR A 1 166 ? -4.713 -7.415 -6.781 1.00 98.81 166 THR A CA 1
ATOM 1207 C C . THR A 1 166 ? -4.114 -6.026 -6.526 1.00 98.81 166 THR A C 1
ATOM 1209 O O . THR A 1 166 ? -4.228 -5.475 -5.424 1.00 98.81 166 THR A O 1
ATOM 1212 N N . ALA A 1 167 ? -3.462 -5.442 -7.538 1.00 98.62 167 ALA A N 1
ATOM 1213 C CA . ALA A 1 167 ? -2.920 -4.082 -7.450 1.00 98.62 167 ALA A CA 1
ATOM 1214 C C . ALA A 1 167 ? -4.012 -2.989 -7.471 1.00 98.62 167 ALA A C 1
ATOM 1216 O O . ALA A 1 167 ? -3.807 -1.912 -6.910 1.00 98.62 167 ALA A O 1
ATOM 1217 N N . ALA A 1 168 ? -5.174 -3.273 -8.072 1.00 98.38 168 ALA A N 1
ATOM 1218 C CA . ALA A 1 168 ? -6.331 -2.377 -8.079 1.00 98.38 168 ALA A CA 1
ATOM 1219 C C . ALA A 1 168 ? -6.954 -2.249 -6.678 1.00 98.38 168 ALA A C 1
ATOM 1221 O O . ALA A 1 168 ? -7.164 -1.141 -6.191 1.00 98.38 168 ALA A O 1
ATOM 1222 N N . ASP A 1 169 ? -7.137 -3.368 -5.978 1.00 98.69 169 ASP A N 1
ATOM 1223 C CA . ASP A 1 169 ? -7.681 -3.369 -4.618 1.00 98.69 169 ASP A CA 1
ATOM 1224 C C . ASP A 1 169 ? -6.764 -2.648 -3.613 1.00 98.69 169 ASP A C 1
ATOM 1226 O O . ASP A 1 169 ? -7.232 -1.893 -2.759 1.00 98.69 169 ASP A O 1
ATOM 1230 N N . GLN A 1 170 ? -5.438 -2.778 -3.745 1.00 98.88 170 GLN A N 1
ATOM 1231 C CA . GLN A 1 170 ? -4.519 -1.986 -2.918 1.00 98.88 170 GLN A CA 1
ATOM 1232 C C . GLN A 1 170 ? -4.566 -0.483 -3.256 1.00 98.88 170 GLN A C 1
ATOM 1234 O O . GLN A 1 170 ? -4.368 0.336 -2.358 1.00 98.88 170 GLN A O 1
ATOM 1239 N N . LEU A 1 171 ? -4.892 -0.082 -4.495 1.00 98.19 171 LEU A N 1
ATOM 1240 C CA . LEU A 1 171 ? -5.195 1.324 -4.799 1.00 98.19 171 LEU A CA 1
ATOM 1241 C C . LEU A 1 171 ? -6.501 1.777 -4.134 1.00 98.19 171 LEU A C 1
ATOM 1243 O O . LEU A 1 171 ? -6.538 2.894 -3.620 1.00 98.19 171 LEU A O 1
ATOM 1247 N N . HIS A 1 172 ? -7.548 0.945 -4.088 1.00 98.31 172 HIS A N 1
ATOM 1248 C CA . HIS A 1 172 ? -8.782 1.259 -3.352 1.00 98.31 172 HIS A CA 1
ATOM 1249 C C . HIS A 1 172 ? -8.526 1.405 -1.843 1.00 98.31 172 HIS A C 1
ATOM 1251 O O . HIS A 1 172 ? -9.047 2.333 -1.220 1.00 98.31 172 HIS A O 1
ATOM 1257 N N . LEU A 1 173 ? -7.648 0.576 -1.264 1.00 98.81 173 LEU A N 1
ATOM 1258 C CA . LEU A 1 173 ? -7.218 0.699 0.133 1.00 98.81 173 LEU A CA 1
ATOM 1259 C C . LEU A 1 173 ? -6.434 1.995 0.382 1.00 98.81 173 LEU A C 1
ATOM 1261 O O . LEU A 1 173 ? -6.743 2.722 1.324 1.00 98.81 173 LEU A O 1
ATOM 1265 N N . LEU A 1 174 ? -5.454 2.326 -0.467 1.00 98.81 174 LEU A N 1
ATOM 1266 C CA . LEU A 1 174 ? -4.703 3.582 -0.347 1.00 98.81 174 LEU A CA 1
ATOM 1267 C C . LEU A 1 174 ? -5.609 4.808 -0.536 1.00 98.81 174 LEU A C 1
ATOM 1269 O O . LEU A 1 174 ? -5.500 5.757 0.236 1.00 98.81 174 LEU A O 1
ATOM 1273 N N . SER A 1 175 ? -6.529 4.780 -1.504 1.00 98.44 175 SER A N 1
ATOM 1274 C CA . SER A 1 175 ? -7.505 5.861 -1.721 1.00 98.44 175 SER A CA 1
ATOM 1275 C C . SER A 1 175 ? -8.395 6.019 -0.485 1.00 98.44 175 SER A C 1
ATOM 1277 O O . SER A 1 175 ? -8.572 7.121 0.024 1.00 98.44 175 SER A O 1
ATOM 1279 N N . SER A 1 176 ? -8.846 4.903 0.097 1.00 98.38 176 SER A N 1
ATOM 1280 C CA . SER A 1 176 ? -9.631 4.889 1.336 1.00 98.38 176 SER A CA 1
ATOM 1281 C C . SER A 1 176 ? -8.899 5.461 2.558 1.00 98.38 176 SER A C 1
ATOM 1283 O O . SER A 1 176 ? -9.559 5.896 3.504 1.00 98.38 176 SER A O 1
ATOM 1285 N N . VAL A 1 177 ? -7.561 5.448 2.560 1.00 98.50 177 VAL A N 1
ATOM 1286 C CA . VAL A 1 177 ? -6.701 5.983 3.630 1.00 98.50 177 VAL A CA 1
ATOM 1287 C C . VAL A 1 177 ? -6.313 7.445 3.390 1.00 98.50 177 VAL A C 1
ATOM 1289 O O . VAL A 1 177 ? -6.210 8.205 4.351 1.00 98.50 177 VAL A O 1
ATOM 1292 N N . PHE A 1 178 ? -6.079 7.844 2.139 1.00 98.19 178 PHE A N 1
ATOM 1293 C CA . PHE A 1 178 ? -5.468 9.133 1.794 1.00 98.19 178 PHE A CA 1
ATOM 1294 C C . PHE A 1 178 ? -6.412 10.139 1.117 1.00 98.19 178 PHE A C 1
ATOM 1296 O O . PHE A 1 178 ? -5.997 11.278 0.904 1.00 98.19 178 PHE A O 1
ATOM 1303 N N . GLU A 1 179 ? -7.657 9.761 0.820 1.00 96.62 179 GLU A N 1
ATOM 1304 C CA . GLU A 1 179 ? -8.662 10.615 0.174 1.00 96.62 179 GLU A CA 1
ATOM 1305 C C . GLU A 1 179 ? -9.998 10.638 0.932 1.00 96.62 179 GLU A C 1
ATOM 1307 O O . GLU A 1 179 ? -10.299 9.776 1.762 1.00 96.62 179 GLU A O 1
ATOM 1312 N N . ASP A 1 180 ? -10.812 11.654 0.652 1.00 94.38 180 ASP A N 1
ATOM 1313 C CA . ASP A 1 180 ? -12.140 11.818 1.241 1.00 94.38 180 ASP A CA 1
ATOM 1314 C C . ASP A 1 180 ? -13.199 10.934 0.549 1.00 94.38 180 ASP A C 1
ATOM 1316 O O . ASP A 1 180 ? -12.966 10.350 -0.505 1.00 94.38 180 ASP A O 1
ATOM 1320 N N . GLY A 1 181 ? -14.382 10.802 1.160 1.00 90.56 181 GLY A N 1
ATOM 1321 C CA . GLY A 1 181 ? -15.468 9.941 0.658 1.00 90.56 181 GLY A CA 1
ATOM 1322 C C . GLY A 1 181 ? -15.354 8.452 1.026 1.00 90.56 181 GLY A C 1
ATOM 1323 O O . GLY A 1 181 ? -16.277 7.688 0.761 1.00 90.56 181 GLY A O 1
ATOM 1324 N N . SER A 1 182 ? -14.261 8.046 1.678 1.00 93.31 182 SER A N 1
ATOM 1325 C CA . SER A 1 182 ? -14.064 6.705 2.248 1.00 93.31 182 SER A CA 1
ATOM 1326 C C . SER A 1 182 ? -15.027 6.379 3.401 1.00 93.31 182 SER A C 1
ATOM 1328 O O . SER A 1 182 ? -15.461 7.270 4.134 1.00 93.31 182 SER A O 1
ATOM 1330 N N . ALA A 1 183 ? -15.271 5.082 3.634 1.00 96.94 183 ALA A N 1
ATOM 1331 C CA . ALA A 1 183 ? -15.947 4.579 4.835 1.00 96.94 183 ALA A CA 1
ATOM 1332 C C . ALA A 1 183 ? -15.104 4.755 6.122 1.00 96.94 183 ALA A C 1
ATOM 1334 O O . ALA A 1 183 ? -15.645 4.760 7.230 1.00 96.94 183 ALA A O 1
ATOM 1335 N N . LEU A 1 184 ? -13.782 4.922 5.996 1.00 98.12 184 LEU A N 1
ATOM 1336 C CA . LEU A 1 184 ? -12.921 5.361 7.098 1.00 98.12 184 LEU A CA 1
ATOM 1337 C C . LEU A 1 184 ? -13.164 6.848 7.366 1.00 98.12 184 LEU A C 1
ATOM 1339 O O . LEU A 1 184 ? -13.004 7.662 6.460 1.00 98.12 184 LEU A O 1
ATOM 1343 N N . GLY A 1 185 ? -13.492 7.217 8.605 1.00 97.69 185 GLY A N 1
ATOM 1344 C CA . GLY A 1 185 ? -13.645 8.614 9.022 1.00 97.69 185 GLY A CA 1
ATOM 1345 C C . GLY A 1 185 ? -12.322 9.392 8.993 1.00 97.69 185 GLY A C 1
ATOM 1346 O O . GLY A 1 185 ? -11.244 8.799 8.990 1.00 97.69 185 GLY A O 1
ATOM 1347 N N . GLU A 1 186 ? -12.387 10.729 9.003 1.00 97.25 186 GLU A N 1
ATOM 1348 C CA . GLU A 1 186 ? -11.207 11.609 8.878 1.00 97.25 186 GLU A CA 1
ATOM 1349 C C . GLU A 1 186 ? -10.099 11.273 9.894 1.00 97.25 186 GLU A C 1
ATOM 1351 O O . GLU A 1 186 ? -8.929 11.155 9.526 1.00 97.25 186 GLU A O 1
ATOM 1356 N N . TRP A 1 187 ? -10.464 11.045 11.161 1.00 97.12 187 TRP A N 1
ATOM 1357 C CA . TRP A 1 187 ? -9.508 10.661 12.203 1.00 97.12 187 TRP A CA 1
ATOM 1358 C C . TRP A 1 187 ? -8.823 9.322 11.898 1.00 97.12 187 TRP A C 1
ATOM 1360 O O . TRP A 1 187 ? -7.606 9.219 12.029 1.00 97.12 187 TRP A O 1
ATOM 1370 N N . SER A 1 188 ? -9.574 8.326 11.422 1.00 98.44 188 SER A N 1
ATOM 1371 C CA . SER A 1 188 ? -9.058 7.006 11.043 1.00 98.44 188 SER A CA 1
ATOM 1372 C C . SER A 1 188 ? -8.102 7.095 9.851 1.00 98.44 188 SER A C 1
ATOM 1374 O O . SER A 1 188 ? -6.988 6.573 9.920 1.00 98.44 188 SER A O 1
ATOM 1376 N N . ARG A 1 189 ? -8.487 7.835 8.798 1.00 98.62 189 ARG A N 1
ATOM 1377 C CA . ARG A 1 189 ? -7.630 8.156 7.639 1.00 98.62 189 ARG A CA 1
ATOM 1378 C C . ARG A 1 189 ? -6.319 8.805 8.088 1.00 98.62 189 ARG A C 1
ATOM 1380 O O . ARG A 1 189 ? -5.225 8.319 7.789 1.00 98.62 189 ARG A O 1
ATOM 1387 N N . ARG A 1 190 ? -6.424 9.856 8.909 1.00 98.00 190 ARG A N 1
ATOM 1388 C CA . ARG A 1 190 ? -5.282 10.582 9.478 1.00 98.00 190 ARG A CA 1
ATOM 1389 C C . ARG A 1 190 ? -4.406 9.698 10.366 1.00 98.00 190 ARG A C 1
ATOM 1391 O O . ARG A 1 190 ? -3.185 9.845 10.319 1.00 98.00 190 ARG A O 1
ATOM 1398 N N . TYR A 1 191 ? -4.981 8.794 11.158 1.00 98.62 191 TYR A N 1
ATOM 1399 C CA . TYR A 1 191 ? -4.230 7.913 12.053 1.00 98.62 191 TYR A CA 1
ATOM 1400 C C . TYR A 1 191 ? -3.407 6.881 11.270 1.00 98.62 191 TYR A C 1
ATOM 1402 O O . TYR A 1 191 ? -2.191 6.818 11.464 1.00 98.62 191 TYR A O 1
ATOM 1410 N N . ILE A 1 192 ? -4.017 6.172 10.310 1.00 98.69 192 ILE A N 1
ATOM 1411 C CA . ILE A 1 192 ? -3.305 5.235 9.421 1.00 98.69 192 ILE A CA 1
ATOM 1412 C C . ILE A 1 192 ? -2.182 5.970 8.672 1.00 98.69 192 ILE A C 1
ATOM 1414 O O . ILE A 1 192 ? -1.023 5.553 8.728 1.00 98.69 192 ILE A O 1
ATOM 1418 N N . GLY A 1 193 ? -2.493 7.110 8.042 1.00 98.12 193 GLY A N 1
ATOM 1419 C CA . GLY A 1 193 ? -1.507 7.915 7.316 1.00 98.12 193 GLY A CA 1
ATOM 1420 C C . GLY A 1 193 ? -0.371 8.454 8.197 1.00 98.12 193 GLY A C 1
ATOM 1421 O O . GLY A 1 193 ? 0.763 8.566 7.734 1.00 98.12 193 GLY A O 1
ATOM 1422 N N . THR A 1 194 ? -0.634 8.736 9.479 1.00 97.56 194 THR A N 1
ATOM 1423 C CA . THR A 1 194 ? 0.400 9.157 10.443 1.00 97.56 194 THR A CA 1
ATOM 1424 C C . THR A 1 194 ? 1.349 8.012 10.790 1.00 97.56 194 THR A C 1
ATOM 1426 O O . THR A 1 194 ? 2.550 8.246 10.907 1.00 97.56 194 THR A O 1
ATOM 1429 N N . LEU A 1 195 ? 0.850 6.780 10.929 1.00 98.00 195 LEU A N 1
ATOM 1430 C CA . LEU A 1 195 ? 1.698 5.612 11.188 1.00 98.00 195 LEU A CA 1
ATOM 1431 C C . LEU A 1 195 ? 2.507 5.203 9.946 1.00 98.00 195 LEU A C 1
ATOM 1433 O O . LEU A 1 195 ? 3.701 4.936 10.062 1.00 98.00 195 LEU A O 1
ATOM 1437 N N . MET A 1 196 ? 1.898 5.225 8.755 1.00 97.94 196 MET A N 1
ATOM 1438 C CA . MET A 1 196 ? 2.595 4.965 7.483 1.00 97.94 196 MET A CA 1
ATOM 1439 C C . MET A 1 196 ? 3.675 6.017 7.169 1.00 97.94 196 MET A C 1
ATOM 1441 O O . MET A 1 196 ? 4.643 5.712 6.483 1.00 97.94 196 MET A O 1
ATOM 1445 N N . GLY A 1 197 ? 3.541 7.244 7.684 1.00 95.88 197 GLY A N 1
ATOM 1446 C CA . GLY A 1 197 ? 4.571 8.293 7.627 1.00 95.88 197 GLY A CA 1
ATOM 1447 C C . GLY A 1 197 ? 5.598 8.258 8.768 1.00 95.88 197 GLY A C 1
ATOM 1448 O O . GLY A 1 197 ? 6.303 9.245 8.971 1.00 95.88 197 GLY A O 1
ATOM 1449 N N . ARG A 1 198 ? 5.637 7.181 9.566 1.00 93.88 198 ARG A N 1
ATOM 1450 C CA . ARG A 1 198 ? 6.529 7.003 10.731 1.00 93.88 198 ARG A CA 1
ATOM 1451 C C . ARG A 1 198 ? 7.123 5.591 10.814 1.00 93.88 198 ARG A C 1
ATOM 1453 O O . ARG A 1 198 ? 7.446 5.119 11.907 1.00 93.88 198 ARG A O 1
ATOM 1460 N N . THR A 1 199 ? 7.226 4.908 9.677 1.00 90.06 199 THR A N 1
ATOM 1461 C CA . THR A 1 199 ? 7.944 3.634 9.546 1.00 90.06 199 THR A CA 1
ATOM 1462 C C . THR A 1 199 ? 9.392 3.765 10.008 1.00 90.06 199 THR A C 1
ATOM 1464 O O . THR A 1 199 ? 9.980 4.836 9.890 1.00 90.06 199 THR A O 1
ATOM 1467 N N . ALA A 1 200 ? 9.959 2.684 10.543 1.00 86.19 200 ALA A N 1
ATOM 1468 C CA . ALA A 1 200 ? 11.366 2.653 10.928 1.00 86.19 200 ALA A CA 1
ATOM 1469 C C . ALA A 1 200 ? 12.305 2.800 9.711 1.00 86.19 200 ALA A C 1
ATOM 1471 O O . ALA A 1 200 ? 11.910 2.568 8.564 1.00 86.19 200 ALA A O 1
ATOM 1472 N N . ASP A 1 201 ? 13.556 3.192 9.954 1.00 85.12 201 ASP A N 1
ATOM 1473 C CA . ASP A 1 201 ? 14.512 3.514 8.886 1.00 85.12 201 ASP A CA 1
ATOM 1474 C C . ASP A 1 201 ? 14.806 2.294 7.990 1.00 85.12 201 ASP A C 1
ATOM 1476 O O . ASP A 1 201 ? 14.836 2.412 6.765 1.00 85.12 201 ASP A O 1
ATOM 1480 N N . ASP A 1 202 ? 14.894 1.094 8.577 1.00 85.06 202 ASP A N 1
ATOM 1481 C CA . ASP A 1 202 ? 15.056 -0.190 7.875 1.00 85.06 202 ASP A CA 1
ATOM 1482 C C . ASP A 1 202 ? 13.848 -0.571 6.996 1.00 85.06 202 ASP A C 1
ATOM 1484 O O . ASP A 1 202 ? 13.962 -1.391 6.083 1.00 85.06 202 ASP A O 1
ATOM 1488 N N . GLN A 1 203 ? 12.687 0.037 7.249 1.00 90.12 203 GLN A N 1
ATOM 1489 C CA . GLN A 1 203 ? 11.465 -0.153 6.473 1.00 90.12 203 GLN A CA 1
ATOM 1490 C C . GLN A 1 203 ? 11.338 0.850 5.316 1.00 90.12 203 GLN A C 1
ATOM 1492 O O . GLN A 1 203 ? 10.410 0.716 4.525 1.00 90.12 203 GLN A O 1
ATOM 1497 N N . SER A 1 204 ? 12.224 1.843 5.181 1.00 91.31 204 SER A N 1
ATOM 1498 C CA . SER A 1 204 ? 12.025 3.011 4.299 1.00 91.31 204 SER A CA 1
ATOM 1499 C C . SER A 1 204 ? 12.427 2.811 2.822 1.00 91.31 204 SER A C 1
ATOM 1501 O O . SER A 1 204 ? 12.808 3.763 2.141 1.00 91.31 204 SER A O 1
ATOM 1503 N N . TRP A 1 205 ? 12.307 1.586 2.303 1.00 95.94 205 TRP A N 1
ATOM 1504 C CA . TRP A 1 205 ? 12.571 1.194 0.905 1.00 95.94 205 TRP A CA 1
ATOM 1505 C C . TRP A 1 205 ? 11.282 1.019 0.079 1.00 95.94 205 TRP A C 1
ATOM 1507 O O . TRP A 1 205 ? 10.170 1.096 0.605 1.00 95.94 205 TRP A O 1
ATOM 1517 N N . GLY A 1 206 ? 11.415 0.733 -1.219 1.00 98.06 206 GLY A N 1
ATOM 1518 C CA . GLY A 1 206 ? 10.285 0.392 -2.090 1.00 98.06 206 GLY A CA 1
ATOM 1519 C C . GLY A 1 206 ? 9.675 1.616 -2.774 1.00 98.06 206 GLY A C 1
ATOM 1520 O O . GLY A 1 206 ? 10.372 2.315 -3.507 1.00 98.06 206 GLY A O 1
ATOM 1521 N N . VAL A 1 207 ? 8.382 1.902 -2.570 1.00 98.38 207 VAL A N 1
ATOM 1522 C CA . VAL A 1 207 ? 7.741 3.067 -3.216 1.00 98.38 207 VAL A CA 1
ATOM 1523 C C . VAL A 1 207 ? 8.381 4.402 -2.817 1.00 98.38 207 VAL A C 1
ATOM 1525 O O . VAL A 1 207 ? 8.403 5.318 -3.635 1.00 98.38 207 VAL A O 1
ATOM 1528 N N . SER A 1 208 ? 8.977 4.506 -1.619 1.00 96.94 208 SER A N 1
ATOM 1529 C CA . SER A 1 208 ? 9.762 5.677 -1.181 1.00 96.94 208 SER A CA 1
ATOM 1530 C C . SER A 1 208 ? 10.846 6.080 -2.179 1.00 96.94 208 SER A C 1
ATOM 1532 O O . SER A 1 208 ? 11.105 7.269 -2.349 1.00 96.94 208 SER A O 1
ATOM 1534 N N . ALA A 1 209 ? 11.438 5.113 -2.884 1.00 96.81 209 ALA A N 1
ATOM 1535 C CA . ALA A 1 209 ? 12.508 5.344 -3.845 1.00 96.81 209 ALA A CA 1
ATOM 1536 C C . ALA A 1 209 ? 12.066 6.120 -5.102 1.00 96.81 209 ALA A C 1
ATOM 1538 O O . ALA A 1 209 ? 12.910 6.464 -5.928 1.00 96.81 209 ALA A O 1
ATOM 1539 N N . ALA A 1 210 ? 10.763 6.383 -5.252 1.00 97.00 210 ALA A N 1
ATOM 1540 C CA . ALA A 1 210 ? 10.179 7.210 -6.302 1.00 97.00 210 ALA A CA 1
ATOM 1541 C C . ALA A 1 210 ? 9.813 8.642 -5.850 1.00 97.00 210 ALA A C 1
ATOM 1543 O O . ALA A 1 210 ? 9.259 9.387 -6.654 1.00 97.00 210 ALA A O 1
ATOM 1544 N N . ALA A 1 211 ? 10.080 9.026 -4.595 1.00 95.06 211 ALA A N 1
ATOM 1545 C CA . ALA A 1 211 ? 9.834 10.377 -4.082 1.00 95.06 211 ALA A CA 1
ATOM 1546 C C . ALA A 1 211 ? 11.019 11.334 -4.342 1.00 95.06 211 ALA A C 1
ATOM 1548 O O . ALA A 1 211 ? 12.168 10.902 -4.400 1.00 95.06 211 ALA A O 1
ATOM 1549 N N . ASP A 1 212 ? 10.753 12.645 -4.415 1.00 84.56 212 ASP A N 1
ATOM 1550 C CA . ASP A 1 212 ? 11.774 13.690 -4.660 1.00 84.56 212 ASP A CA 1
ATOM 1551 C C . ASP A 1 212 ? 12.807 13.846 -3.512 1.00 84.56 212 ASP A C 1
ATOM 1553 O O . ASP A 1 212 ? 13.774 14.598 -3.643 1.00 84.56 212 ASP A O 1
ATOM 1557 N N . GLY A 1 213 ? 12.612 13.190 -2.360 1.00 68.06 213 GLY A N 1
ATOM 1558 C CA . GLY A 1 213 ? 13.465 13.353 -1.180 1.00 68.06 213 GLY A CA 1
ATOM 1559 C C . GLY A 1 213 ? 13.100 12.449 0.002 1.00 68.06 213 GLY A C 1
ATOM 1560 O O . GLY A 1 213 ? 12.169 11.646 -0.058 1.00 68.06 213 GLY A O 1
ATOM 1561 N N . THR A 1 214 ? 13.853 12.578 1.097 1.00 65.12 214 THR A N 1
ATOM 1562 C CA . THR A 1 214 ? 13.737 11.727 2.292 1.00 65.12 214 THR A CA 1
ATOM 1563 C C . THR A 1 214 ? 12.638 12.178 3.266 1.00 65.12 214 THR A C 1
ATOM 1565 O O . THR A 1 214 ? 12.210 13.334 3.285 1.00 65.12 214 THR A O 1
ATOM 1568 N N . GLY A 1 215 ? 12.181 11.255 4.118 1.00 67.19 215 GLY A N 1
ATOM 1569 C CA . GLY A 1 215 ? 11.240 11.544 5.202 1.00 67.19 215 GLY A CA 1
ATOM 1570 C C . GLY A 1 215 ? 9.838 11.904 4.704 1.00 67.19 215 GLY A C 1
ATOM 1571 O O . GLY A 1 215 ? 9.132 11.067 4.151 1.00 67.19 215 GLY A O 1
ATOM 1572 N N . ALA A 1 216 ? 9.417 13.155 4.912 1.00 68.88 216 ALA A N 1
ATOM 1573 C CA . ALA A 1 216 ? 8.032 13.602 4.709 1.00 68.88 216 ALA A CA 1
ATOM 1574 C C . ALA A 1 216 ? 7.510 13.509 3.256 1.00 68.88 216 ALA A C 1
ATOM 1576 O O . ALA A 1 216 ? 6.316 13.710 3.032 1.00 68.88 216 ALA A O 1
ATOM 1577 N N . GLY A 1 217 ? 8.373 13.196 2.283 1.00 86.56 217 GLY A N 1
ATOM 1578 C CA . GLY A 1 217 ? 7.993 12.944 0.893 1.00 86.56 217 GLY A CA 1
ATOM 1579 C C . GLY A 1 217 ? 7.195 11.652 0.668 1.00 86.56 217 GLY A C 1
ATOM 1580 O O . GLY A 1 217 ? 6.576 11.524 -0.388 1.00 86.56 217 GLY A O 1
ATOM 1581 N N . PHE A 1 218 ? 7.163 10.712 1.622 1.00 94.38 218 PHE A N 1
ATOM 1582 C CA . PHE A 1 218 ? 6.432 9.445 1.481 1.00 94.38 218 PHE A CA 1
ATOM 1583 C C . PHE A 1 218 ? 5.737 8.965 2.767 1.00 94.38 218 PHE A C 1
ATOM 1585 O O . PHE A 1 218 ? 6.037 9.394 3.880 1.00 94.38 218 PHE A O 1
ATOM 1592 N N . ARG A 1 219 ? 4.778 8.047 2.596 1.00 96.75 219 ARG A N 1
ATOM 1593 C CA . ARG A 1 219 ? 4.081 7.295 3.652 1.00 96.75 219 ARG A CA 1
ATOM 1594 C C . ARG A 1 219 ? 3.773 5.899 3.121 1.00 96.75 219 ARG A C 1
ATOM 1596 O O . ARG A 1 219 ? 3.026 5.795 2.152 1.00 96.75 219 ARG A O 1
ATOM 1603 N N . LEU A 1 220 ? 4.310 4.836 3.714 1.00 97.69 220 LEU A N 1
ATOM 1604 C CA . LEU A 1 220 ? 4.263 3.502 3.103 1.00 97.69 220 LEU A CA 1
ATOM 1605 C C . LEU A 1 220 ? 4.002 2.355 4.083 1.00 97.69 220 LEU A C 1
ATOM 1607 O O . LEU A 1 220 ? 4.076 2.509 5.301 1.00 97.69 220 LEU A O 1
ATOM 1611 N N . LYS A 1 221 ? 3.726 1.174 3.523 1.00 98.69 221 LYS A N 1
ATOM 1612 C CA . LYS A 1 221 ? 3.897 -0.114 4.191 1.00 98.69 221 LYS A CA 1
ATOM 1613 C C . LYS A 1 221 ? 4.511 -1.121 3.221 1.00 98.69 221 LYS A C 1
ATOM 1615 O O . LYS A 1 221 ? 3.977 -1.371 2.144 1.00 98.69 221 LYS A O 1
ATOM 1620 N N . ASN A 1 222 ? 5.599 -1.746 3.660 1.00 98.69 222 ASN A N 1
ATOM 1621 C CA . ASN A 1 222 ? 6.255 -2.840 2.949 1.00 98.69 222 ASN A CA 1
ATOM 1622 C C . ASN A 1 222 ? 5.820 -4.211 3.469 1.00 98.69 222 ASN A C 1
ATOM 1624 O O . ASN A 1 222 ? 5.442 -4.360 4.641 1.00 98.69 222 ASN A O 1
ATOM 1628 N N . GLY A 1 223 ? 5.911 -5.218 2.603 1.00 98.31 223 GLY A N 1
ATOM 1629 C CA . GLY A 1 223 ? 5.678 -6.614 2.938 1.00 98.31 223 GLY A CA 1
ATOM 1630 C C . GLY A 1 223 ? 6.491 -7.558 2.070 1.00 98.31 223 GLY A C 1
ATOM 1631 O O . GLY A 1 223 ? 6.523 -7.411 0.861 1.00 98.31 223 GLY A O 1
ATOM 1632 N N . TRP A 1 224 ? 7.152 -8.524 2.697 1.00 97.88 224 TRP A N 1
ATOM 1633 C CA . TRP A 1 224 ? 7.986 -9.511 2.025 1.00 97.88 224 TRP A CA 1
ATOM 1634 C C . TRP A 1 224 ? 7.925 -10.835 2.789 1.00 97.88 224 TRP A C 1
ATOM 1636 O O . TRP A 1 224 ? 7.801 -10.820 4.019 1.00 97.88 224 TRP A O 1
ATOM 1646 N N . LEU A 1 225 ? 7.992 -11.966 2.084 1.00 95.56 225 LEU A N 1
ATOM 1647 C CA . LEU A 1 225 ? 8.181 -13.291 2.686 1.00 95.56 225 LEU A CA 1
ATOM 1648 C C . LEU A 1 225 ? 8.764 -14.292 1.673 1.00 95.56 225 LEU A C 1
ATOM 1650 O O . LEU A 1 225 ? 8.547 -14.136 0.472 1.00 95.56 225 LEU A O 1
ATOM 1654 N N . PRO A 1 226 ? 9.485 -15.332 2.129 1.00 96.12 226 PRO A N 1
ATOM 1655 C CA . PRO A 1 226 ? 9.863 -16.450 1.279 1.00 96.12 226 PRO A CA 1
ATOM 1656 C C . PRO A 1 226 ? 8.705 -17.456 1.171 1.00 96.12 226 PRO A C 1
ATOM 1658 O O . PRO A 1 226 ? 8.185 -17.945 2.178 1.00 96.12 226 PRO A O 1
ATOM 1661 N N . ARG A 1 227 ? 8.328 -17.815 -0.057 1.00 94.62 227 ARG A N 1
ATOM 1662 C CA . ARG A 1 227 ? 7.379 -18.886 -0.371 1.00 94.62 227 ARG A CA 1
ATOM 1663 C C . ARG A 1 227 ? 7.941 -20.235 0.068 1.00 94.62 227 ARG A C 1
ATOM 1665 O O . ARG A 1 227 ? 8.831 -20.779 -0.584 1.00 94.62 227 ARG A O 1
ATOM 1672 N N . SER A 1 228 ? 7.357 -20.864 1.084 1.00 90.19 228 SER A N 1
ATOM 1673 C CA . SER A 1 228 ? 7.711 -22.249 1.448 1.00 90.19 228 SER A CA 1
ATOM 1674 C C . SER A 1 228 ? 7.424 -23.270 0.334 1.00 90.19 228 SER A C 1
ATOM 1676 O O . SER A 1 228 ? 7.997 -24.355 0.341 1.00 90.19 228 SER A O 1
ATOM 1678 N N . THR A 1 229 ? 6.565 -22.926 -0.631 1.00 91.19 229 THR A N 1
ATOM 1679 C CA . THR A 1 229 ? 6.177 -23.776 -1.767 1.00 91.19 229 THR A CA 1
ATOM 1680 C C . THR A 1 229 ? 7.099 -23.679 -2.986 1.00 91.19 229 THR A C 1
ATOM 1682 O O . THR A 1 229 ? 7.010 -24.541 -3.854 1.00 91.19 229 THR A O 1
ATOM 1685 N N . THR A 1 230 ? 7.948 -22.648 -3.095 1.00 93.62 230 THR A N 1
ATOM 1686 C CA . THR A 1 230 ? 8.827 -22.435 -4.270 1.00 93.62 230 THR A CA 1
ATOM 1687 C C . THR A 1 230 ? 10.260 -22.019 -3.923 1.00 93.62 230 THR A C 1
ATOM 1689 O O . THR A 1 230 ? 11.133 -22.097 -4.781 1.00 93.62 230 THR A O 1
ATOM 1692 N N . GLY A 1 231 ? 10.525 -21.568 -2.692 1.00 94.25 231 GLY A N 1
ATOM 1693 C CA . GLY A 1 231 ? 11.805 -20.980 -2.276 1.00 94.25 231 GLY A CA 1
ATOM 1694 C C . GLY A 1 231 ? 12.033 -19.537 -2.752 1.00 94.25 231 GLY A C 1
ATOM 1695 O O . GLY A 1 231 ? 13.034 -18.932 -2.375 1.00 94.25 231 GLY A O 1
ATOM 1696 N N . LEU A 1 232 ? 11.118 -18.984 -3.554 1.00 97.44 232 LEU A N 1
ATOM 1697 C CA . LEU A 1 232 ? 11.184 -17.625 -4.101 1.00 97.44 232 LEU A CA 1
ATOM 1698 C C . LEU A 1 232 ? 10.544 -16.609 -3.140 1.00 97.44 232 LEU A C 1
ATOM 1700 O O . LEU A 1 232 ? 9.911 -16.988 -2.157 1.00 97.44 232 LEU A O 1
ATOM 1704 N N . TRP A 1 233 ? 10.716 -15.318 -3.406 1.00 98.31 233 TRP A N 1
ATOM 1705 C CA . TRP A 1 233 ? 10.263 -14.229 -2.542 1.00 98.31 233 TRP A CA 1
ATOM 1706 C C . TRP A 1 233 ? 9.082 -13.462 -3.131 1.00 98.31 233 TRP A C 1
ATOM 1708 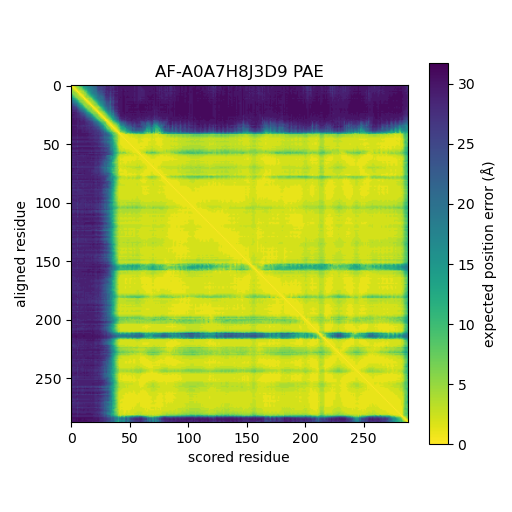O O . TRP A 1 233 ? 9.162 -12.960 -4.255 1.00 98.31 233 TRP A O 1
ATOM 1718 N N . ASP A 1 234 ? 8.057 -13.289 -2.295 1.00 98.31 234 ASP A N 1
ATOM 1719 C CA . ASP A 1 234 ? 7.069 -12.224 -2.433 1.00 98.31 234 ASP A CA 1
ATOM 1720 C C . ASP A 1 234 ? 7.718 -10.928 -1.923 1.00 98.31 234 ASP A C 1
ATOM 1722 O O . ASP A 1 234 ? 8.253 -10.916 -0.806 1.00 98.31 234 ASP A O 1
ATOM 1726 N N . VAL A 1 235 ? 7.673 -9.834 -2.693 1.00 98.69 235 VAL A N 1
ATOM 1727 C CA . VAL A 1 235 ? 8.121 -8.503 -2.234 1.00 98.69 235 VAL A CA 1
ATOM 1728 C C . VAL A 1 235 ? 7.168 -7.417 -2.736 1.00 98.69 235 VAL A C 1
ATOM 1730 O O . VAL A 1 235 ? 7.000 -7.210 -3.935 1.00 98.69 235 VAL A O 1
ATOM 1733 N N . ASN A 1 236 ? 6.560 -6.698 -1.797 1.00 98.81 236 ASN A N 1
ATOM 1734 C CA . ASN A 1 236 ? 5.463 -5.763 -2.009 1.00 98.81 236 ASN A CA 1
ATOM 1735 C C . ASN A 1 236 ? 5.730 -4.434 -1.283 1.00 98.81 236 ASN A C 1
ATOM 1737 O O . ASN A 1 236 ? 6.248 -4.412 -0.161 1.00 98.81 236 ASN A O 1
ATOM 1741 N N . SER A 1 237 ? 5.293 -3.327 -1.879 1.00 98.88 237 SER A N 1
ATOM 1742 C CA . SER A 1 237 ? 5.360 -1.986 -1.294 1.00 98.88 237 SER A CA 1
ATOM 1743 C C . SER A 1 237 ? 4.148 -1.158 -1.723 1.00 98.88 237 SER A C 1
ATOM 1745 O O . SER A 1 237 ? 3.833 -1.084 -2.910 1.00 98.88 237 SER A O 1
ATOM 1747 N N . ILE A 1 238 ? 3.451 -0.545 -0.763 1.00 98.94 238 ILE A N 1
ATOM 1748 C CA . ILE A 1 238 ? 2.289 0.322 -1.016 1.00 98.94 238 ILE A CA 1
ATOM 1749 C C . ILE A 1 238 ? 2.434 1.644 -0.265 1.00 98.94 238 ILE A C 1
ATOM 1751 O O . ILE A 1 238 ? 2.942 1.656 0.857 1.00 98.94 238 ILE A O 1
ATOM 1755 N N . GLY A 1 239 ? 1.965 2.756 -0.830 1.00 98.44 239 GLY A N 1
ATOM 1756 C CA . GLY A 1 239 ? 2.020 4.038 -0.132 1.00 98.44 239 GLY A CA 1
ATOM 1757 C C . GLY A 1 239 ? 1.578 5.268 -0.916 1.00 98.44 239 GLY A C 1
ATOM 1758 O O . GLY A 1 239 ? 1.217 5.207 -2.089 1.00 98.44 239 GLY A O 1
ATOM 1759 N N . GLN A 1 240 ? 1.642 6.406 -0.231 1.00 98.00 240 GLN A N 1
ATOM 1760 C CA . GLN A 1 240 ? 1.583 7.746 -0.803 1.00 98.00 240 GLN A CA 1
ATOM 1761 C C . GLN A 1 240 ? 3.015 8.272 -0.981 1.00 98.00 240 GLN A C 1
ATOM 1763 O O . GLN A 1 240 ? 3.827 8.153 -0.063 1.00 98.00 240 GLN A O 1
ATOM 1768 N N . VAL A 1 241 ? 3.327 8.877 -2.127 1.00 97.50 241 VAL A N 1
ATOM 1769 C CA . VAL A 1 241 ? 4.638 9.489 -2.420 1.00 97.50 241 VAL A CA 1
ATOM 1770 C C . VAL A 1 241 ? 4.470 10.862 -3.064 1.00 97.50 241 VAL A C 1
ATOM 1772 O O . VAL A 1 241 ? 3.433 11.144 -3.662 1.00 97.50 241 VAL A O 1
ATOM 1775 N N . THR A 1 242 ? 5.487 11.715 -2.958 1.00 95.88 242 THR A N 1
ATOM 1776 C CA . THR A 1 242 ? 5.517 13.050 -3.567 1.00 95.88 242 THR A CA 1
ATOM 1777 C C . THR A 1 242 ? 6.676 13.145 -4.552 1.00 95.88 242 THR A C 1
ATOM 1779 O O . THR A 1 242 ? 7.828 12.987 -4.150 1.00 95.88 242 THR A O 1
ATOM 1782 N N . ALA A 1 243 ? 6.369 13.394 -5.827 1.00 93.75 243 ALA A N 1
ATOM 1783 C CA . ALA A 1 243 ? 7.350 13.489 -6.905 1.00 93.75 243 ALA A CA 1
ATOM 1784 C C . ALA A 1 243 ? 6.954 14.544 -7.950 1.00 93.75 243 ALA A C 1
ATOM 1786 O O . ALA A 1 243 ? 5.774 14.674 -8.287 1.00 93.75 243 ALA A O 1
ATOM 1787 N N . GLY A 1 244 ? 7.909 15.325 -8.457 1.00 88.94 244 GLY A N 1
ATOM 1788 C CA . GLY A 1 244 ? 7.648 16.444 -9.371 1.00 88.94 244 GLY A CA 1
ATOM 1789 C C . GLY A 1 244 ? 6.633 17.465 -8.832 1.00 88.94 244 GLY A C 1
ATOM 1790 O O . GLY A 1 244 ? 5.856 18.035 -9.602 1.00 88.94 244 GLY A O 1
ATOM 1791 N N . GLY A 1 245 ? 6.564 17.641 -7.506 1.00 89.38 245 GLY A N 1
ATOM 1792 C CA . GLY A 1 245 ? 5.548 18.473 -6.842 1.00 89.38 245 GLY A CA 1
ATOM 1793 C C . GLY A 1 245 ? 4.106 17.935 -6.917 1.00 89.38 245 GLY A C 1
ATOM 1794 O O . GLY A 1 245 ? 3.150 18.692 -6.714 1.00 89.38 245 GLY A O 1
ATOM 1795 N N . ARG A 1 246 ? 3.915 16.649 -7.233 1.00 92.75 246 ARG A N 1
ATOM 1796 C CA . ARG A 1 246 ? 2.621 15.946 -7.261 1.00 92.75 246 ARG A CA 1
ATOM 1797 C C . ARG A 1 246 ? 2.589 14.848 -6.207 1.00 92.75 246 ARG A C 1
ATOM 1799 O O . ARG A 1 246 ? 3.595 14.190 -5.972 1.00 92.75 246 ARG A O 1
ATOM 1806 N N . GLY A 1 247 ? 1.423 14.640 -5.600 1.00 95.81 247 GLY A N 1
ATOM 1807 C CA . GLY A 1 247 ? 1.166 13.479 -4.754 1.00 95.81 247 GLY A CA 1
ATOM 1808 C C . GLY A 1 247 ? 0.647 12.311 -5.590 1.00 95.81 247 GLY A C 1
ATOM 1809 O O . GLY A 1 247 ? -0.258 12.495 -6.404 1.00 95.81 247 GLY A O 1
ATOM 1810 N N . TYR A 1 248 ? 1.175 11.117 -5.350 1.00 98.19 248 TYR A N 1
ATOM 1811 C CA . TYR A 1 248 ? 0.740 9.874 -5.978 1.00 98.19 248 TYR A CA 1
ATOM 1812 C C . TYR A 1 248 ? 0.383 8.831 -4.924 1.00 98.19 248 TYR A C 1
ATOM 1814 O O . TYR A 1 248 ? 1.018 8.769 -3.872 1.00 98.19 248 TYR A O 1
ATOM 1822 N N . LEU A 1 249 ? -0.587 7.975 -5.234 1.00 98.75 249 LEU A N 1
ATOM 1823 C CA . LEU A 1 249 ? -0.729 6.667 -4.598 1.00 98.75 249 LEU A CA 1
ATOM 1824 C C . LEU A 1 249 ? -0.030 5.646 -5.490 1.00 98.75 249 LEU A C 1
ATOM 1826 O O . LEU A 1 249 ? -0.265 5.634 -6.700 1.00 98.75 249 LEU A O 1
ATOM 1830 N N . VAL A 1 250 ? 0.832 4.821 -4.904 1.00 98.88 250 VAL A N 1
ATOM 1831 C CA . VAL A 1 250 ? 1.645 3.834 -5.618 1.00 98.88 250 VAL A CA 1
ATOM 1832 C C . VAL A 1 250 ? 1.539 2.490 -4.910 1.00 98.88 250 VAL A C 1
ATOM 1834 O O . VAL A 1 250 ? 1.701 2.386 -3.694 1.00 98.88 250 VAL A O 1
ATOM 1837 N N . VAL A 1 251 ? 1.282 1.459 -5.701 1.00 98.94 251 VAL A N 1
ATOM 1838 C CA . VAL A 1 251 ? 1.251 0.050 -5.321 1.00 98.94 251 VAL A CA 1
ATOM 1839 C C . VAL A 1 251 ? 2.241 -0.668 -6.217 1.00 98.94 251 VAL A C 1
ATOM 1841 O O . VAL A 1 251 ? 2.137 -0.552 -7.434 1.00 98.94 251 VAL A O 1
ATOM 1844 N N . VAL A 1 252 ? 3.145 -1.455 -5.644 1.00 98.94 252 VAL A N 1
ATOM 1845 C CA . VAL A 1 252 ? 3.917 -2.454 -6.385 1.00 98.94 252 VAL A CA 1
ATOM 1846 C C . VAL A 1 252 ? 3.837 -3.781 -5.641 1.00 98.94 252 VAL A C 1
ATOM 1848 O O . VAL A 1 252 ? 4.132 -3.848 -4.447 1.00 98.94 252 VAL A O 1
ATOM 1851 N N . LEU A 1 253 ? 3.427 -4.827 -6.351 1.00 98.94 253 LEU A N 1
ATOM 1852 C CA . LEU A 1 253 ? 3.327 -6.197 -5.849 1.00 98.94 253 LEU A CA 1
ATOM 1853 C C . LEU A 1 253 ? 4.232 -7.095 -6.690 1.00 98.94 253 LEU A C 1
ATOM 1855 O O . LEU A 1 253 ? 4.255 -6.910 -7.908 1.00 98.94 253 LEU A O 1
ATOM 1859 N N . SER A 1 254 ? 4.950 -8.048 -6.092 1.00 98.62 254 SER A N 1
ATOM 1860 C CA . SER A 1 254 ? 5.758 -9.014 -6.854 1.00 98.62 254 SER A CA 1
ATOM 1861 C C . SER A 1 254 ? 5.858 -10.399 -6.210 1.00 98.62 254 SER A C 1
ATOM 1863 O O . SER A 1 254 ? 5.844 -10.521 -4.987 1.00 98.62 254 SER A O 1
ATOM 1865 N N . ASP A 1 255 ? 5.979 -11.418 -7.064 1.00 97.69 255 ASP A N 1
ATOM 1866 C CA . ASP A 1 255 ? 6.168 -12.847 -6.765 1.00 97.69 255 ASP A CA 1
ATOM 1867 C C . ASP A 1 255 ? 7.297 -13.400 -7.659 1.00 97.69 255 ASP A C 1
ATOM 1869 O O . ASP A 1 255 ? 7.547 -12.908 -8.762 1.00 97.69 255 ASP A O 1
ATOM 1873 N N . GLY A 1 256 ? 7.990 -14.438 -7.196 1.00 97.25 256 GLY A N 1
ATOM 1874 C CA . GLY A 1 256 ? 8.997 -15.161 -7.972 1.00 97.25 256 GLY A CA 1
ATOM 1875 C C . GLY A 1 256 ? 10.422 -14.608 -7.881 1.00 97.25 256 GLY A C 1
ATOM 1876 O O . GLY A 1 256 ? 11.314 -15.126 -8.550 1.00 97.25 256 GLY A O 1
ATOM 1877 N N . SER A 1 257 ? 10.685 -13.600 -7.042 1.00 97.88 257 SER A N 1
ATOM 1878 C CA . SER A 1 257 ? 12.037 -13.037 -6.901 1.00 97.88 257 SER A CA 1
ATOM 1879 C C . SER A 1 257 ? 13.003 -14.061 -6.273 1.00 97.88 257 SER A C 1
ATOM 1881 O O . SER A 1 257 ? 12.720 -14.548 -5.178 1.00 97.88 257 SER A O 1
ATOM 1883 N N . PRO A 1 258 ? 14.169 -14.386 -6.871 1.00 97.06 258 PRO A N 1
ATOM 1884 C CA . PRO A 1 258 ? 15.073 -15.404 -6.315 1.00 97.06 258 PRO A CA 1
ATOM 1885 C C . PRO A 1 258 ? 15.646 -15.065 -4.931 1.00 97.06 258 PRO A C 1
ATOM 1887 O O . PRO A 1 258 ? 16.013 -15.959 -4.171 1.00 97.06 258 PRO A O 1
ATOM 1890 N N . ARG A 1 259 ? 15.751 -13.772 -4.601 1.00 97.19 259 ARG A N 1
ATOM 1891 C CA . ARG A 1 259 ? 16.258 -13.259 -3.319 1.00 97.19 259 ARG A CA 1
ATOM 1892 C C . ARG A 1 259 ? 15.487 -12.000 -2.906 1.00 97.19 259 ARG A C 1
ATOM 1894 O O . ARG A 1 259 ? 15.046 -11.238 -3.770 1.00 97.19 259 ARG A O 1
ATOM 1901 N N . MET A 1 260 ? 15.379 -11.738 -1.601 1.00 96.56 260 MET A N 1
ATOM 1902 C CA . MET A 1 260 ? 14.698 -10.542 -1.078 1.00 96.56 260 MET A CA 1
ATOM 1903 C C . MET A 1 260 ? 15.257 -9.240 -1.677 1.00 96.56 260 MET A C 1
ATOM 1905 O O . MET A 1 260 ? 14.485 -8.396 -2.117 1.00 96.56 260 MET A O 1
ATOM 1909 N N . ASP A 1 261 ? 16.582 -9.086 -1.749 1.00 97.75 261 ASP A N 1
ATOM 1910 C CA . ASP A 1 261 ? 17.235 -7.888 -2.299 1.00 97.75 261 ASP A CA 1
ATOM 1911 C C . ASP A 1 261 ? 16.929 -7.683 -3.792 1.00 97.75 261 ASP A C 1
ATOM 1913 O O . ASP A 1 261 ? 16.689 -6.555 -4.218 1.00 97.75 261 ASP A O 1
ATOM 1917 N N . THR A 1 262 ? 16.845 -8.763 -4.579 1.00 98.00 262 THR A N 1
ATOM 1918 C CA . THR A 1 262 ? 16.407 -8.677 -5.985 1.00 98.00 262 THR A CA 1
ATOM 1919 C C . THR A 1 262 ? 14.948 -8.240 -6.124 1.00 98.00 262 THR A C 1
ATOM 1921 O O . THR A 1 262 ? 14.644 -7.453 -7.018 1.00 98.00 262 THR A O 1
ATOM 1924 N N . GLY A 1 263 ? 14.066 -8.665 -5.213 1.00 98.38 263 GLY A N 1
ATOM 1925 C CA . GLY A 1 263 ? 12.672 -8.214 -5.193 1.00 98.38 263 GLY A CA 1
ATOM 1926 C C . GLY A 1 263 ? 12.525 -6.757 -4.747 1.00 98.38 263 GLY A C 1
ATOM 1927 O O . GLY A 1 263 ? 11.759 -6.011 -5.349 1.00 98.38 263 GLY A O 1
ATOM 1928 N N . VAL A 1 264 ? 13.315 -6.301 -3.766 1.00 98.69 264 VAL A N 1
ATOM 1929 C CA . VAL A 1 264 ? 13.368 -4.877 -3.378 1.00 98.69 264 VAL A CA 1
ATOM 1930 C C . VAL A 1 264 ? 13.834 -4.019 -4.559 1.00 98.69 264 VAL A C 1
ATOM 1932 O O . VAL A 1 264 ? 13.180 -3.031 -4.891 1.00 98.69 264 VAL A O 1
ATOM 1935 N N . ALA A 1 265 ? 14.903 -4.422 -5.253 1.00 98.56 265 ALA A N 1
ATOM 1936 C CA . ALA A 1 265 ? 15.408 -3.705 -6.425 1.00 98.56 265 ALA A CA 1
ATOM 1937 C C . ALA A 1 265 ? 14.373 -3.622 -7.568 1.00 98.56 265 ALA A C 1
ATOM 1939 O O . ALA A 1 265 ? 14.220 -2.558 -8.176 1.00 98.56 265 ALA A O 1
ATOM 1940 N N . LEU A 1 266 ? 13.634 -4.711 -7.823 1.00 98.75 266 LEU A N 1
ATOM 1941 C CA . LEU A 1 266 ? 12.524 -4.751 -8.782 1.00 98.75 266 LEU A CA 1
ATOM 1942 C C . LEU A 1 266 ? 11.398 -3.783 -8.386 1.00 98.75 266 LEU A C 1
ATOM 1944 O O . LEU A 1 266 ? 10.972 -2.968 -9.206 1.00 98.75 266 LEU A O 1
ATOM 1948 N N . VAL A 1 267 ? 10.952 -3.843 -7.128 1.00 98.81 267 VAL A N 1
ATOM 1949 C CA . VAL A 1 267 ? 9.886 -2.990 -6.580 1.00 98.81 267 VAL A CA 1
ATOM 1950 C C . VAL A 1 267 ? 10.235 -1.508 -6.709 1.00 98.81 267 VAL A C 1
ATOM 1952 O O . VAL A 1 267 ? 9.416 -0.717 -7.181 1.00 98.81 267 VAL A O 1
ATOM 1955 N N . GLU A 1 268 ? 11.458 -1.121 -6.345 1.00 98.75 268 GLU A N 1
ATOM 1956 C CA . GLU A 1 268 ? 11.898 0.266 -6.463 1.00 98.75 268 GLU A CA 1
ATOM 1957 C C . GLU A 1 268 ? 12.078 0.725 -7.917 1.00 98.75 268 GLU A C 1
ATOM 1959 O O . GLU A 1 268 ? 11.756 1.867 -8.244 1.00 98.75 268 GLU A O 1
ATOM 1964 N N . GLU A 1 269 ? 12.612 -0.116 -8.814 1.00 98.69 269 GLU A N 1
ATOM 1965 C CA . GLU A 1 269 ? 12.721 0.251 -10.231 1.00 98.69 269 GLU A CA 1
ATOM 1966 C C . GLU A 1 269 ? 11.336 0.431 -10.873 1.00 98.69 269 GLU A C 1
ATOM 1968 O O . GLU A 1 269 ? 11.126 1.409 -11.596 1.00 98.69 269 GLU A O 1
ATOM 1973 N N . ALA A 1 270 ? 10.386 -0.456 -10.573 1.00 98.81 270 ALA A N 1
ATOM 1974 C CA . ALA A 1 270 ? 9.010 -0.337 -11.037 1.00 98.81 270 ALA A CA 1
ATOM 1975 C C . ALA A 1 270 ? 8.350 0.955 -10.518 1.00 98.81 270 ALA A C 1
ATOM 1977 O O . ALA A 1 270 ? 7.798 1.718 -11.314 1.00 98.81 270 ALA A O 1
ATOM 1978 N N . ALA A 1 271 ? 8.484 1.262 -9.220 1.00 98.75 271 ALA A N 1
ATOM 1979 C CA . ALA A 1 271 ? 7.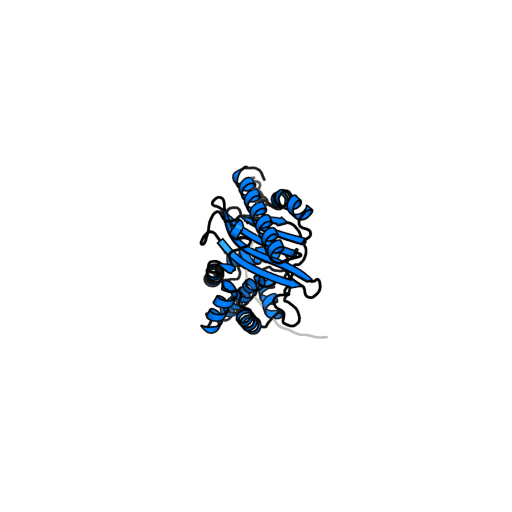968 2.500 -8.633 1.00 98.75 271 ALA A CA 1
ATOM 1980 C C . ALA A 1 271 ? 8.580 3.753 -9.290 1.00 98.75 271 ALA A C 1
ATOM 1982 O O . ALA A 1 271 ? 7.844 4.630 -9.749 1.00 98.75 271 ALA A O 1
ATOM 1983 N N . ARG A 1 272 ? 9.918 3.815 -9.405 1.00 98.50 272 ARG A N 1
ATOM 1984 C CA . ARG A 1 272 ? 10.640 4.936 -10.039 1.00 98.50 272 ARG A CA 1
ATOM 1985 C C . ARG A 1 272 ? 10.172 5.176 -11.473 1.00 98.50 272 ARG A C 1
ATOM 1987 O O . ARG A 1 272 ? 9.878 6.312 -11.839 1.00 98.50 272 ARG A O 1
ATOM 1994 N N . ARG A 1 273 ? 10.063 4.118 -12.283 1.00 98.44 273 ARG A N 1
ATOM 1995 C CA . ARG A 1 273 ? 9.635 4.210 -13.690 1.00 98.44 273 ARG A CA 1
ATOM 1996 C C . ARG A 1 273 ? 8.182 4.647 -13.831 1.00 98.44 273 ARG A C 1
ATOM 1998 O O . ARG A 1 273 ? 7.907 5.553 -14.613 1.00 98.44 273 ARG A O 1
ATOM 2005 N N . ALA A 1 274 ? 7.277 4.048 -13.060 1.00 98.38 274 ALA A N 1
ATOM 2006 C CA . ALA A 1 274 ? 5.853 4.366 -13.089 1.00 98.38 274 ALA A CA 1
ATOM 2007 C C . ALA A 1 274 ? 5.581 5.836 -12.723 1.00 98.38 274 ALA A C 1
ATOM 2009 O O . ALA A 1 274 ? 4.858 6.535 -13.440 1.00 98.38 274 ALA A O 1
ATOM 2010 N N . VAL A 1 275 ? 6.204 6.326 -11.646 1.00 98.00 275 VAL A N 1
ATOM 2011 C CA . VAL A 1 275 ? 6.057 7.713 -11.177 1.00 98.00 275 VAL A CA 1
ATOM 2012 C C . VAL A 1 275 ? 6.726 8.704 -12.131 1.00 98.00 275 VAL A C 1
ATOM 2014 O O . VAL A 1 275 ? 6.113 9.718 -12.467 1.00 98.00 275 VAL A O 1
ATOM 2017 N N . ALA A 1 276 ? 7.934 8.420 -12.630 1.00 96.50 276 ALA A N 1
ATOM 2018 C CA . ALA A 1 276 ? 8.626 9.311 -13.564 1.00 96.50 276 ALA A CA 1
ATOM 2019 C C . ALA A 1 276 ? 7.879 9.445 -14.903 1.00 96.50 276 ALA A C 1
ATOM 2021 O O . ALA A 1 276 ? 7.652 10.563 -15.369 1.00 96.50 276 ALA A O 1
ATOM 2022 N N . ALA A 1 277 ? 7.431 8.328 -15.488 1.00 96.06 277 ALA A N 1
ATOM 2023 C CA . ALA A 1 277 ? 6.661 8.333 -16.730 1.00 96.06 277 ALA A CA 1
ATOM 2024 C C . ALA A 1 277 ? 5.307 9.040 -16.560 1.00 96.06 277 ALA A C 1
ATOM 2026 O O . ALA A 1 277 ? 4.938 9.860 -17.397 1.00 96.06 277 ALA A O 1
ATOM 2027 N N . THR A 1 278 ? 4.607 8.809 -15.442 1.00 95.56 278 THR A N 1
ATOM 2028 C CA . THR A 1 278 ? 3.363 9.529 -15.115 1.00 95.56 278 THR A CA 1
ATOM 2029 C C . THR A 1 278 ? 3.603 11.030 -14.943 1.00 95.56 278 THR A C 1
ATOM 2031 O O . THR A 1 278 ? 2.851 11.841 -15.480 1.00 95.56 278 THR A O 1
ATOM 2034 N N . THR A 1 279 ? 4.672 11.422 -14.244 1.00 93.69 279 THR A N 1
ATOM 2035 C CA . THR A 1 279 ? 5.023 12.836 -14.035 1.00 93.69 279 THR A CA 1
ATOM 2036 C C . THR A 1 279 ? 5.316 13.531 -15.363 1.00 93.69 279 THR A C 1
ATOM 2038 O O . THR A 1 279 ? 4.824 14.635 -15.591 1.00 93.69 279 THR A O 1
ATOM 2041 N N . ALA A 1 280 ? 6.049 12.874 -16.267 1.00 92.12 280 ALA A N 1
ATOM 2042 C CA . ALA A 1 280 ? 6.283 13.374 -17.619 1.00 92.12 280 ALA A CA 1
ATOM 2043 C C . ALA A 1 280 ? 4.974 13.474 -18.423 1.00 92.12 280 ALA A C 1
ATOM 2045 O O . ALA A 1 280 ? 4.676 14.535 -18.964 1.00 92.12 280 ALA A O 1
ATOM 2046 N N . ALA A 1 281 ? 4.148 12.424 -18.434 1.00 91.38 281 ALA A N 1
ATOM 2047 C CA . ALA A 1 281 ? 2.871 12.386 -19.152 1.00 91.38 281 ALA A CA 1
ATOM 2048 C C . ALA A 1 281 ? 1.872 13.467 -18.694 1.00 91.38 281 ALA A C 1
ATOM 2050 O O . ALA A 1 281 ? 1.176 14.059 -19.520 1.00 91.38 281 ALA A O 1
ATOM 2051 N N . LEU A 1 282 ? 1.803 13.744 -17.387 1.00 89.06 282 LEU A N 1
ATOM 2052 C CA . LEU A 1 282 ? 0.864 14.710 -16.805 1.00 89.06 282 LEU A CA 1
ATOM 2053 C C . LEU A 1 282 ? 1.386 16.154 -16.769 1.00 89.06 282 LEU A C 1
ATOM 2055 O O . LEU A 1 282 ? 0.588 17.066 -16.540 1.00 89.06 282 LEU A O 1
ATOM 2059 N N . ASN A 1 283 ? 2.690 16.375 -16.961 1.00 84.12 283 ASN A N 1
ATOM 2060 C CA . ASN A 1 283 ? 3.282 17.712 -17.104 1.00 84.12 283 ASN A CA 1
ATOM 2061 C C . ASN A 1 283 ? 3.538 18.092 -18.571 1.00 84.12 283 ASN A C 1
ATOM 2063 O O . ASN A 1 283 ? 3.632 19.279 -18.870 1.00 84.12 283 ASN A O 1
ATOM 2067 N N . GLY A 1 284 ? 3.675 17.106 -19.460 1.00 73.44 284 GLY A N 1
ATOM 2068 C CA . GLY A 1 284 ? 4.054 17.308 -20.853 1.00 73.44 284 GLY A CA 1
ATOM 2069 C C . GLY A 1 284 ? 2.930 17.822 -21.745 1.00 73.44 284 GLY A C 1
ATOM 2070 O O . GLY A 1 284 ? 3.217 18.637 -22.615 1.00 73.44 284 GLY A O 1
ATOM 2071 N N . ASP A 1 285 ? 1.677 17.378 -21.547 1.00 55.88 285 ASP A N 1
ATOM 2072 C CA . ASP A 1 285 ? 0.646 17.631 -22.560 1.00 55.88 285 ASP A CA 1
ATOM 2073 C C . ASP A 1 285 ? -0.796 17.885 -22.084 1.00 55.88 285 ASP A C 1
ATOM 2075 O O . ASP A 1 285 ? -1.320 17.321 -21.114 1.00 55.88 285 ASP A O 1
ATOM 2079 N N . ALA A 1 286 ? -1.476 18.709 -22.880 1.00 41.31 286 ALA A N 1
ATOM 2080 C CA . ALA A 1 286 ? -2.891 19.040 -22.784 1.00 41.31 286 ALA A CA 1
ATOM 2081 C C . ALA A 1 286 ? -3.763 18.092 -23.638 1.00 41.31 286 ALA A C 1
ATOM 2083 O O . ALA A 1 286 ? -4.836 18.482 -24.093 1.00 41.31 286 ALA A O 1
ATOM 2084 N N . GLY A 1 287 ? -3.339 16.835 -23.819 1.00 45.06 287 GLY A N 1
ATOM 2085 C CA . GLY A 1 287 ? -4.010 15.854 -24.679 1.00 45.06 287 GLY A CA 1
ATOM 2086 C C . GLY A 1 287 ? -3.809 14.398 -24.247 1.00 45.06 287 GLY A C 1
ATOM 2087 O O . GLY A 1 287 ? -2.902 13.730 -24.726 1.00 45.06 287 GLY A O 1
ATOM 2088 N N . TRP A 1 288 ? -4.710 13.918 -23.385 1.00 46.88 288 TRP A N 1
ATOM 2089 C CA . TRP A 1 288 ? -5.033 12.506 -23.131 1.00 46.88 288 TRP A CA 1
ATOM 2090 C C . TRP A 1 288 ? -6.555 12.417 -23.015 1.00 46.88 288 TRP A C 1
ATOM 2092 O O . TRP A 1 288 ? -7.087 13.282 -22.265 1.00 46.88 288 TRP A O 1
#